Protein AF-A0A7Y5Q8K0-F1 (afdb_monomer_lite)

Sequence (263 aa):
MTPAMVAVLVLTVVAIVLFITEWLPPDVVALSVMTILMASGILTAKQGFAGFSDASTITVASMFVLSAAVTRTGALNYFGALLGRLFRTRFRVAYLLLLLGVGLASGFLSNTAVVVIFLPVLLTACRDARISPSKVLIPLSYLSIAGGACTLIGTSTNIVVSSLLPRFGLEPVGMFEVTPVGLLLLIATVAFMYGPGSRLLPNGKTDSGLEQRYGIGRYLLDVTLRPGSRSAGKPLSESPLIGELGVDVFGIFRNGTSLGWPS

Radius of gyration: 25.78 Å; chains: 1; bounding box: 68×58×63 Å

Structure (mmCIF, N/CA/C/O backbone):
data_AF-A0A7Y5Q8K0-F1
#
_entry.id   AF-A0A7Y5Q8K0-F1
#
loop_
_atom_site.group_PDB
_atom_site.id
_atom_site.type_symbol
_atom_site.label_atom_id
_atom_site.label_alt_id
_atom_site.label_comp_id
_atom_site.label_asym_id
_atom_site.label_entity_id
_atom_site.label_seq_id
_atom_site.pdbx_PDB_ins_code
_atom_site.Cartn_x
_atom_site.Cartn_y
_atom_site.Cartn_z
_atom_site.occupancy
_atom_site.B_iso_or_equiv
_atom_site.auth_seq_id
_atom_site.auth_comp_id
_atom_site.auth_asym_id
_atom_site.auth_atom_id
_atom_site.pdbx_PDB_model_num
ATOM 1 N N . MET A 1 1 ? 14.523 13.355 -36.136 1.00 61.41 1 MET A N 1
ATOM 2 C CA . MET A 1 1 ? 14.141 12.213 -35.273 1.00 61.41 1 MET A CA 1
ATOM 3 C C . MET A 1 1 ? 14.142 10.963 -36.131 1.00 61.41 1 MET A C 1
ATOM 5 O O . MET A 1 1 ? 13.678 11.047 -37.261 1.00 61.41 1 MET A O 1
ATOM 9 N N . THR A 1 2 ? 14.692 9.842 -35.662 1.00 89.31 2 THR A N 1
ATOM 10 C CA . THR A 1 2 ? 14.617 8.585 -36.426 1.00 89.31 2 THR A CA 1
ATOM 11 C C . THR A 1 2 ? 13.174 8.057 -36.421 1.00 89.31 2 THR A C 1
ATOM 13 O O . THR A 1 2 ? 12.433 8.344 -35.475 1.00 89.31 2 THR A O 1
ATOM 16 N N . PRO A 1 3 ? 12.742 7.281 -37.432 1.00 86.00 3 PRO A N 1
ATOM 17 C CA . PRO A 1 3 ? 11.404 6.681 -37.443 1.00 86.00 3 PRO A CA 1
ATOM 18 C C . PRO A 1 3 ? 11.136 5.828 -36.190 1.00 86.00 3 PRO A C 1
ATOM 20 O O . PRO A 1 3 ? 10.030 5.849 -35.656 1.00 86.00 3 PRO A O 1
ATOM 23 N N . ALA A 1 4 ? 12.171 5.179 -35.645 1.00 87.38 4 ALA A N 1
ATOM 24 C CA . ALA A 1 4 ? 12.096 4.461 -34.373 1.00 87.38 4 ALA A CA 1
ATOM 25 C C . ALA A 1 4 ? 11.798 5.387 -33.176 1.00 87.38 4 ALA A C 1
ATOM 27 O O . ALA A 1 4 ? 10.951 5.060 -32.350 1.00 87.38 4 ALA A O 1
ATOM 28 N N . MET A 1 5 ? 12.434 6.564 -33.090 1.00 90.06 5 MET A N 1
ATOM 29 C CA . MET A 1 5 ? 12.160 7.534 -32.017 1.00 90.06 5 MET A CA 1
ATOM 30 C C . MET A 1 5 ? 10.717 8.046 -32.059 1.00 90.06 5 MET A C 1
ATOM 32 O O . MET A 1 5 ? 10.092 8.189 -31.012 1.00 90.06 5 MET A O 1
ATOM 36 N N . VAL A 1 6 ? 10.180 8.304 -33.256 1.00 92.12 6 VAL A N 1
ATOM 37 C CA . VAL A 1 6 ? 8.786 8.748 -33.419 1.00 92.12 6 VAL A CA 1
ATOM 38 C C . VAL A 1 6 ? 7.819 7.643 -32.995 1.00 92.12 6 VAL A C 1
ATOM 40 O O . VAL A 1 6 ? 6.886 7.917 -32.247 1.00 92.12 6 VAL A O 1
ATOM 43 N N . ALA A 1 7 ? 8.072 6.393 -33.397 1.00 90.88 7 ALA A N 1
ATOM 44 C CA . ALA A 1 7 ? 7.250 5.250 -33.001 1.00 90.88 7 ALA A CA 1
ATOM 45 C C . ALA A 1 7 ? 7.219 5.057 -31.474 1.00 90.88 7 ALA A C 1
ATOM 47 O O . ALA A 1 7 ? 6.143 4.910 -30.897 1.00 90.88 7 ALA A O 1
ATOM 48 N N . VAL A 1 8 ? 8.378 5.127 -30.808 1.00 93.06 8 VAL A N 1
ATOM 49 C CA . VAL A 1 8 ? 8.467 5.031 -29.340 1.00 93.06 8 VAL A CA 1
ATOM 50 C C . VAL A 1 8 ? 7.734 6.189 -28.662 1.00 93.06 8 VAL A C 1
ATOM 52 O O . VAL A 1 8 ? 7.008 5.966 -27.693 1.00 93.06 8 VAL A O 1
ATOM 55 N N . LEU A 1 9 ? 7.876 7.418 -29.168 1.00 93.81 9 LEU A N 1
ATOM 56 C CA . LEU A 1 9 ? 7.203 8.589 -28.606 1.00 93.81 9 LEU A CA 1
ATOM 57 C C . LEU A 1 9 ? 5.678 8.469 -28.717 1.00 93.81 9 LEU A C 1
ATOM 59 O O . LEU A 1 9 ? 4.979 8.657 -27.725 1.00 93.81 9 LEU A O 1
ATOM 63 N N . VAL A 1 10 ? 5.167 8.108 -29.898 1.00 94.81 10 VAL A N 1
ATOM 64 C CA . VAL A 1 10 ? 3.730 7.896 -30.123 1.00 94.81 10 VAL A CA 1
ATOM 65 C C . VAL A 1 10 ? 3.208 6.800 -29.201 1.00 94.81 10 VAL A C 1
ATOM 67 O O . VAL A 1 10 ? 2.207 7.004 -28.519 1.00 94.81 10 VAL A O 1
ATOM 70 N N . LEU A 1 11 ? 3.912 5.669 -29.115 1.00 94.56 11 LEU A N 1
ATOM 71 C CA . LEU A 1 11 ? 3.517 4.563 -28.246 1.00 94.56 11 LEU A CA 1
ATOM 72 C C . LEU A 1 11 ? 3.516 4.967 -26.764 1.00 94.56 11 LEU A C 1
ATOM 74 O O . LEU A 1 11 ? 2.622 4.569 -26.024 1.00 94.56 11 LEU A O 1
ATOM 78 N N . THR A 1 12 ? 4.468 5.803 -26.342 1.00 94.31 12 THR A N 1
ATOM 79 C CA . THR A 1 12 ? 4.528 6.344 -24.975 1.00 94.31 12 THR A CA 1
ATOM 80 C C . THR A 1 12 ? 3.327 7.241 -24.679 1.00 94.31 12 THR A C 1
ATOM 82 O O . THR A 1 12 ? 2.695 7.090 -23.638 1.00 94.31 12 THR A O 1
ATOM 85 N N . VAL A 1 13 ? 2.969 8.141 -25.601 1.00 96.19 13 VAL A N 1
ATOM 86 C CA . VAL A 1 13 ? 1.784 9.005 -25.454 1.00 96.19 13 VAL A CA 1
ATOM 87 C C . VAL A 1 13 ? 0.507 8.167 -25.383 1.00 96.19 13 VAL A C 1
ATOM 89 O O . VAL A 1 13 ? -0.322 8.395 -24.505 1.00 96.19 13 VAL A O 1
ATOM 92 N N . VAL A 1 14 ? 0.367 7.160 -26.249 1.00 95.44 14 VAL A N 1
ATOM 93 C CA . VAL A 1 14 ? -0.773 6.230 -26.226 1.00 95.44 14 VAL A CA 1
ATOM 94 C C . VAL A 1 14 ? -0.842 5.478 -24.896 1.00 95.44 14 VAL A C 1
ATOM 96 O O . VAL A 1 14 ? -1.914 5.404 -24.303 1.00 95.44 14 VAL A O 1
ATOM 99 N N . ALA A 1 15 ? 0.285 4.974 -24.387 1.00 94.88 15 ALA A N 1
ATOM 100 C CA . ALA A 1 15 ? 0.336 4.292 -23.096 1.00 94.88 15 ALA A CA 1
ATOM 101 C C . ALA A 1 15 ? -0.089 5.213 -21.941 1.00 94.88 15 ALA A C 1
ATOM 103 O O . ALA A 1 15 ? -0.873 4.799 -21.095 1.00 94.88 15 ALA A O 1
ATOM 104 N N . ILE A 1 16 ? 0.360 6.475 -21.935 1.00 95.44 16 ILE A N 1
ATOM 105 C CA . ILE A 1 16 ? -0.051 7.474 -20.936 1.00 95.44 16 ILE A CA 1
ATOM 106 C C . ILE A 1 16 ? -1.563 7.713 -20.997 1.00 95.44 16 ILE A C 1
ATOM 108 O O . ILE A 1 16 ? -2.224 7.699 -19.962 1.00 95.44 16 ILE A O 1
ATOM 112 N N . VAL A 1 17 ? -2.131 7.893 -22.194 1.00 95.81 17 VAL A N 1
ATOM 113 C CA . VAL A 1 17 ? -3.584 8.070 -22.360 1.00 95.81 17 VAL A CA 1
ATOM 114 C C . VAL A 1 17 ? -4.343 6.836 -21.868 1.00 95.81 17 VAL A C 1
ATOM 116 O O . VAL A 1 17 ? -5.336 6.978 -21.157 1.00 95.81 17 VAL A O 1
ATOM 119 N N . LEU A 1 18 ? -3.868 5.629 -22.182 1.00 95.19 18 LEU A N 1
ATOM 120 C CA . LEU A 1 18 ? -4.476 4.382 -21.708 1.00 95.19 18 LEU A CA 1
ATOM 121 C C . LEU A 1 18 ? -4.389 4.228 -20.184 1.00 95.19 18 LEU A C 1
ATOM 123 O O . LEU A 1 18 ? -5.360 3.796 -19.572 1.00 95.19 18 LEU A O 1
ATOM 127 N N . PHE A 1 19 ? -3.279 4.631 -19.559 1.00 93.69 19 PHE A N 1
ATOM 128 C CA . PHE A 1 19 ? -3.155 4.633 -18.099 1.00 93.69 19 PHE A CA 1
ATOM 129 C C . PHE A 1 19 ? -4.089 5.641 -17.429 1.00 93.69 19 PHE A C 1
ATOM 131 O O . PHE A 1 19 ? -4.654 5.328 -16.391 1.00 93.69 19 PHE A O 1
ATOM 138 N N . ILE A 1 20 ? -4.279 6.828 -18.013 1.00 95.12 20 ILE A N 1
ATOM 139 C CA . ILE A 1 20 ? -5.181 7.852 -17.459 1.00 95.12 20 ILE A CA 1
ATOM 140 C C . ILE A 1 20 ? -6.651 7.460 -17.644 1.00 95.12 20 ILE A C 1
ATOM 142 O O . ILE A 1 20 ? -7.479 7.731 -16.780 1.00 95.12 20 ILE A O 1
ATOM 146 N N . THR A 1 21 ? -6.991 6.866 -18.790 1.00 95.38 21 THR A N 1
ATOM 147 C CA . THR A 1 21 ? -8.373 6.472 -19.108 1.00 95.38 21 THR A CA 1
ATOM 148 C C . THR A 1 21 ? -8.795 5.168 -18.437 1.00 95.38 21 THR A C 1
ATOM 150 O O . THR A 1 21 ? -9.993 4.905 -18.369 1.00 95.38 21 THR A O 1
ATOM 153 N N . GLU A 1 22 ? -7.837 4.360 -17.964 1.00 91.62 22 GLU A N 1
ATOM 154 C CA . GLU A 1 22 ? -8.048 3.052 -17.324 1.00 91.62 22 GLU A CA 1
ATOM 155 C C . GLU A 1 22 ? -8.967 2.106 -18.129 1.00 91.62 22 GLU A C 1
ATOM 157 O O . GLU A 1 22 ? -9.584 1.194 -17.582 1.00 91.62 22 GLU A O 1
ATOM 162 N N . TRP A 1 23 ? -9.065 2.290 -19.454 1.00 92.12 23 TRP A N 1
ATOM 163 C CA . TRP A 1 23 ? -9.900 1.443 -20.321 1.00 92.12 23 TRP A CA 1
ATOM 164 C C . TRP A 1 23 ? -9.426 -0.008 -20.365 1.00 92.12 23 TRP A C 1
ATOM 166 O O . TRP A 1 23 ? -10.213 -0.923 -20.605 1.00 92.12 23 TRP A O 1
ATOM 176 N N . LEU A 1 24 ? -8.128 -0.205 -20.158 1.00 93.06 24 LEU A N 1
ATOM 177 C CA . LEU A 1 24 ? -7.490 -1.503 -20.055 1.00 93.06 24 LEU A CA 1
ATOM 178 C C . LEU A 1 24 ? -6.732 -1.565 -18.727 1.00 93.06 24 LEU A C 1
ATOM 180 O O . LEU A 1 24 ? -6.167 -0.548 -18.310 1.00 93.06 24 LEU A O 1
ATOM 184 N N . PRO A 1 25 ? -6.656 -2.746 -18.090 1.00 93.19 25 PRO A N 1
ATOM 185 C CA . PRO A 1 25 ? -5.802 -2.941 -16.930 1.00 93.19 25 PRO A CA 1
ATOM 186 C C . PRO A 1 25 ? -4.352 -2.515 -17.234 1.00 93.19 25 PRO A C 1
ATOM 188 O O . PRO A 1 25 ? -3.845 -2.793 -18.328 1.00 93.19 25 PRO A O 1
ATOM 191 N N . PRO A 1 26 ? -3.665 -1.830 -16.304 1.00 90.06 26 PRO A N 1
ATOM 192 C CA . PRO A 1 26 ? -2.341 -1.259 -16.557 1.00 90.06 26 PRO A CA 1
ATOM 193 C C . PRO A 1 26 ? -1.286 -2.322 -16.901 1.00 90.06 26 PRO A C 1
ATOM 195 O O . PRO A 1 26 ? -0.375 -2.067 -17.688 1.00 90.06 26 PRO A O 1
ATOM 198 N N . ASP A 1 27 ? -1.432 -3.533 -16.372 1.00 91.75 27 ASP A N 1
ATOM 199 C CA . ASP A 1 27 ? -0.643 -4.715 -16.715 1.00 91.75 27 ASP A CA 1
ATOM 200 C C . ASP A 1 27 ? -0.831 -5.132 -18.182 1.00 91.75 27 ASP A C 1
ATOM 202 O O . ASP A 1 27 ? 0.154 -5.380 -18.882 1.00 91.75 27 ASP A O 1
ATOM 206 N N . VAL A 1 28 ? -2.066 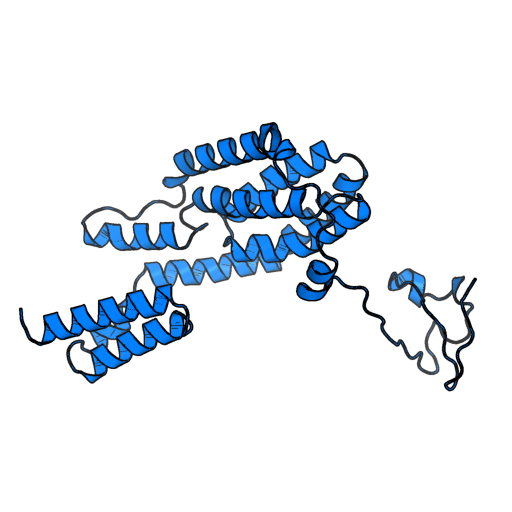-5.115 -18.692 1.00 94.50 28 VAL A N 1
ATOM 207 C CA . VAL A 1 28 ? -2.360 -5.397 -20.108 1.00 94.50 28 VAL A CA 1
ATOM 208 C C . VAL A 1 28 ? -1.742 -4.333 -21.012 1.00 94.50 28 VAL A C 1
ATOM 210 O O . VAL A 1 28 ? -1.133 -4.670 -22.032 1.00 94.50 28 VAL A O 1
ATOM 213 N N . VAL A 1 29 ? -1.845 -3.055 -20.637 1.00 95.12 29 VAL A N 1
ATOM 214 C CA . VAL A 1 29 ? -1.239 -1.944 -21.391 1.00 95.12 29 VAL A CA 1
ATOM 215 C C . VAL A 1 29 ? 0.284 -2.097 -21.440 1.00 95.12 29 VAL A C 1
ATOM 217 O O . VAL A 1 29 ? 0.867 -2.053 -22.524 1.00 95.12 29 VAL A O 1
ATOM 220 N N . ALA A 1 30 ? 0.930 -2.342 -20.297 1.00 92.06 30 ALA A N 1
ATOM 221 C CA . ALA A 1 30 ? 2.381 -2.500 -20.208 1.00 92.06 30 ALA A CA 1
ATOM 222 C C . ALA A 1 30 ? 2.898 -3.683 -21.049 1.00 92.06 30 ALA A C 1
ATOM 224 O O . ALA A 1 30 ? 3.853 -3.527 -21.817 1.00 92.06 30 ALA A O 1
ATOM 225 N N . LEU A 1 31 ? 2.241 -4.846 -20.962 1.00 93.56 31 LEU A N 1
ATOM 226 C CA . LEU A 1 31 ? 2.599 -6.033 -21.747 1.00 93.56 31 LEU A CA 1
ATOM 227 C C . LEU A 1 31 ? 2.370 -5.825 -23.249 1.00 93.56 31 LEU A C 1
ATOM 229 O O . LEU A 1 31 ? 3.179 -6.273 -24.065 1.00 93.56 31 LEU A O 1
ATOM 233 N N . SER A 1 32 ? 1.309 -5.108 -23.626 1.00 94.12 32 SER A N 1
ATOM 234 C CA . SER A 1 32 ? 1.021 -4.778 -25.027 1.00 94.12 32 SER A CA 1
ATOM 235 C C . SER A 1 32 ? 2.098 -3.867 -25.615 1.00 94.12 32 SER A C 1
ATOM 237 O O . SER A 1 32 ? 2.632 -4.157 -26.683 1.00 94.12 32 SER A O 1
ATOM 239 N N . VAL A 1 33 ? 2.480 -2.807 -24.893 1.00 93.88 33 VAL A N 1
ATOM 240 C CA . VAL A 1 33 ? 3.558 -1.883 -25.290 1.00 93.88 33 VAL A CA 1
ATOM 241 C C . VAL A 1 33 ? 4.877 -2.633 -25.470 1.00 93.88 33 VAL A C 1
ATOM 243 O O . VAL A 1 33 ? 5.527 -2.496 -26.506 1.00 93.88 33 VAL A O 1
ATOM 246 N N . MET A 1 34 ? 5.250 -3.472 -24.500 1.00 92.81 34 MET A N 1
ATOM 247 C CA . MET A 1 34 ? 6.453 -4.302 -24.583 1.00 92.81 34 MET A CA 1
ATOM 248 C C . MET A 1 34 ? 6.427 -5.224 -25.811 1.00 92.81 34 MET A C 1
ATOM 250 O O . MET A 1 34 ? 7.404 -5.286 -26.560 1.00 92.81 34 MET A O 1
ATOM 254 N N . THR A 1 35 ? 5.301 -5.900 -26.047 1.00 93.44 35 THR A N 1
ATOM 255 C CA . THR A 1 35 ? 5.130 -6.825 -27.177 1.00 93.44 35 THR A CA 1
ATOM 256 C C . THR A 1 35 ? 5.250 -6.098 -28.515 1.00 93.44 35 THR A C 1
ATOM 258 O O . THR A 1 35 ? 5.960 -6.566 -29.401 1.00 93.44 35 THR A O 1
ATOM 261 N N . ILE A 1 36 ? 4.626 -4.924 -28.656 1.00 94.19 36 ILE A N 1
ATOM 262 C CA . ILE A 1 36 ? 4.691 -4.101 -29.874 1.00 94.19 36 ILE A CA 1
ATOM 263 C C . ILE A 1 36 ? 6.130 -3.642 -30.151 1.00 94.19 36 ILE A C 1
ATOM 265 O O . ILE A 1 36 ? 6.593 -3.710 -31.292 1.00 94.19 36 ILE A O 1
ATOM 269 N N . LEU A 1 37 ? 6.873 -3.212 -29.126 1.00 92.69 37 LEU A N 1
ATOM 270 C CA . LEU A 1 37 ? 8.267 -2.774 -29.280 1.00 92.69 37 LEU A CA 1
ATOM 271 C C . LEU A 1 37 ? 9.208 -3.913 -29.688 1.00 92.69 37 LEU A C 1
ATOM 273 O O . LEU A 1 37 ? 10.135 -3.694 -30.469 1.00 92.69 37 LEU A O 1
ATOM 277 N N . MET A 1 38 ? 8.964 -5.125 -29.191 1.00 92.56 38 MET A N 1
ATOM 278 C CA . MET A 1 38 ? 9.727 -6.309 -29.586 1.00 92.56 38 MET A CA 1
ATOM 279 C C . MET A 1 38 ? 9.352 -6.796 -30.991 1.00 92.56 38 MET A C 1
ATOM 281 O O . MET A 1 38 ? 10.233 -7.089 -31.795 1.00 92.56 38 MET A O 1
ATOM 285 N N . ALA A 1 39 ? 8.056 -6.843 -31.314 1.00 92.88 39 ALA A N 1
ATOM 286 C CA . ALA A 1 39 ? 7.562 -7.291 -32.617 1.00 92.88 39 ALA A CA 1
ATOM 287 C C . ALA A 1 39 ? 7.956 -6.342 -33.760 1.00 92.88 39 ALA A C 1
ATOM 289 O O . ALA A 1 39 ? 8.215 -6.787 -34.874 1.00 92.88 39 ALA A O 1
ATOM 290 N N . SER A 1 40 ? 8.046 -5.039 -33.482 1.00 91.00 40 SER A N 1
ATOM 291 C CA . SER A 1 40 ? 8.523 -4.030 -34.440 1.00 91.00 40 SER A CA 1
ATOM 292 C C . SER A 1 40 ? 10.043 -4.040 -34.647 1.00 91.00 40 SER A C 1
ATOM 294 O O . SER A 1 40 ? 10.545 -3.284 -35.477 1.00 91.00 40 SER A O 1
ATOM 296 N N . GLY A 1 41 ? 10.793 -4.862 -33.901 1.00 88.69 41 GLY A N 1
ATOM 297 C CA . GLY A 1 41 ? 12.255 -4.928 -33.975 1.00 88.69 41 GLY A CA 1
ATOM 298 C C . GLY A 1 41 ? 12.974 -3.702 -33.402 1.00 88.69 41 GLY A C 1
ATOM 299 O O . GLY A 1 41 ? 14.195 -3.612 -33.507 1.00 88.69 41 GLY A O 1
ATOM 300 N N . ILE A 1 42 ? 12.240 -2.767 -32.783 1.00 90.69 42 ILE A N 1
ATOM 301 C CA . ILE A 1 42 ? 12.811 -1.588 -32.113 1.00 90.69 42 ILE A CA 1
ATOM 302 C C . ILE A 1 42 ? 13.591 -2.022 -30.867 1.00 90.69 42 ILE A C 1
ATOM 304 O O . ILE A 1 42 ? 14.651 -1.468 -30.577 1.00 90.69 42 ILE A O 1
ATOM 308 N N . LEU A 1 43 ? 13.079 -3.026 -30.148 1.00 90.75 43 LEU A N 1
ATOM 309 C CA . LEU A 1 43 ? 13.761 -3.669 -29.030 1.00 90.75 43 LEU A CA 1
ATOM 310 C C . LEU A 1 43 ? 14.070 -5.129 -29.346 1.00 90.75 43 LEU A C 1
ATOM 312 O O . LEU A 1 43 ? 13.232 -5.878 -29.843 1.00 90.75 43 LEU A O 1
ATOM 316 N N . THR A 1 44 ? 15.266 -5.565 -28.965 1.00 91.44 44 THR A N 1
ATOM 317 C CA . THR A 1 44 ? 15.586 -6.998 -28.919 1.00 91.44 44 THR A CA 1
ATOM 318 C C . THR A 1 44 ? 14.820 -7.681 -27.784 1.00 91.44 44 THR A C 1
ATOM 320 O O . THR A 1 44 ? 14.495 -7.047 -26.777 1.00 91.44 44 THR A O 1
ATOM 323 N N . ALA A 1 45 ? 14.602 -8.998 -27.877 1.00 88.31 45 ALA A N 1
ATOM 324 C CA . ALA A 1 45 ? 13.966 -9.755 -26.794 1.00 88.31 45 ALA A CA 1
ATOM 325 C C . ALA A 1 45 ? 14.700 -9.585 -25.454 1.00 88.31 45 ALA A C 1
ATOM 327 O O . ALA A 1 45 ? 14.070 -9.379 -24.420 1.00 88.31 45 ALA A O 1
ATOM 328 N N . LYS A 1 46 ? 16.039 -9.562 -25.478 1.00 88.19 46 LYS A N 1
ATOM 329 C CA . LYS A 1 46 ? 16.850 -9.321 -24.279 1.00 88.19 46 LYS A CA 1
ATOM 330 C C . LYS A 1 46 ? 16.559 -7.955 -23.647 1.00 88.19 46 LYS A C 1
ATOM 332 O O . LYS A 1 46 ? 16.470 -7.870 -22.430 1.00 88.19 46 LYS A O 1
ATOM 337 N N . GLN A 1 47 ? 16.398 -6.902 -24.451 1.00 88.62 47 GLN A N 1
ATOM 338 C CA . GLN A 1 47 ? 16.070 -5.561 -23.951 1.00 88.62 47 GLN A CA 1
ATOM 339 C C . GLN A 1 47 ? 14.632 -5.473 -23.434 1.00 88.62 47 GLN A C 1
ATOM 341 O O . GLN A 1 47 ? 14.413 -4.867 -22.390 1.00 88.62 47 GLN A O 1
ATOM 346 N N . GLY A 1 48 ? 13.672 -6.101 -24.119 1.00 86.12 48 GLY A N 1
ATOM 347 C CA . GLY A 1 48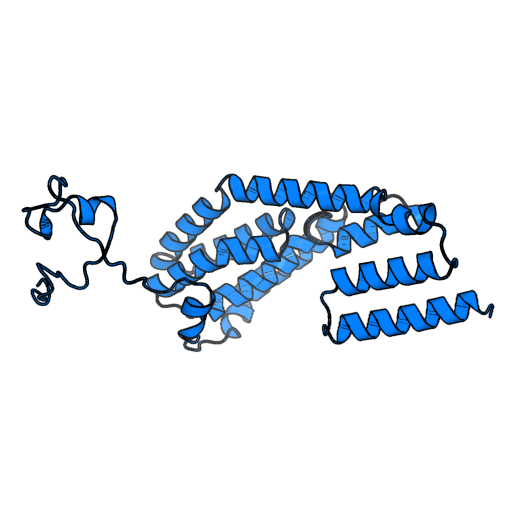 ? 12.281 -6.144 -23.667 1.00 86.12 48 GLY A CA 1
ATOM 348 C C . GLY A 1 48 ? 12.128 -6.837 -22.311 1.00 86.12 48 GLY A C 1
ATOM 349 O O . GLY A 1 48 ? 11.439 -6.328 -21.433 1.00 86.12 48 GLY A O 1
ATOM 350 N N . PHE A 1 49 ? 12.826 -7.959 -22.098 1.00 88.50 49 PHE A N 1
ATOM 351 C CA . PHE A 1 49 ? 12.772 -8.696 -20.830 1.00 88.50 49 PHE A CA 1
ATOM 352 C C . PHE A 1 49 ? 13.694 -8.148 -19.730 1.00 88.50 49 PHE A C 1
ATOM 354 O O . PHE A 1 49 ? 13.557 -8.555 -18.576 1.00 88.50 49 PHE A O 1
ATOM 361 N N . ALA A 1 50 ? 14.600 -7.212 -20.035 1.00 86.38 50 ALA A N 1
ATOM 362 C CA . ALA A 1 50 ? 15.578 -6.703 -19.068 1.00 86.38 50 ALA A CA 1
ATOM 363 C C . ALA A 1 50 ? 14.933 -6.089 -17.810 1.00 86.38 50 ALA A C 1
ATOM 365 O O . ALA A 1 50 ? 15.506 -6.180 -16.726 1.00 86.38 50 ALA A O 1
ATOM 366 N N . GLY A 1 51 ? 13.727 -5.518 -17.933 1.00 81.69 51 GLY A N 1
ATOM 367 C CA . GLY A 1 51 ? 12.977 -4.965 -16.799 1.00 81.69 51 GLY A CA 1
ATOM 368 C C . GLY A 1 51 ? 12.522 -6.010 -15.770 1.00 81.69 51 GLY A C 1
ATOM 369 O O . GLY A 1 51 ? 12.401 -5.690 -14.590 1.00 81.69 51 GLY A O 1
ATOM 370 N N . PHE A 1 52 ? 12.327 -7.272 -16.173 1.00 83.94 52 PHE A N 1
ATOM 371 C CA . PHE A 1 52 ? 11.948 -8.351 -15.248 1.00 83.94 52 PHE A CA 1
ATOM 372 C C . PHE A 1 52 ? 13.119 -8.823 -14.383 1.00 83.94 52 PHE A C 1
ATOM 374 O O . PHE A 1 52 ? 12.914 -9.241 -13.248 1.00 83.94 52 PHE A O 1
ATOM 381 N N . SER A 1 53 ? 14.342 -8.741 -14.910 1.00 83.50 53 SER A N 1
ATOM 382 C CA . SER A 1 53 ? 15.577 -9.055 -14.182 1.00 83.50 53 SER A CA 1
ATOM 383 C C . SER A 1 53 ? 16.139 -7.873 -13.385 1.00 83.50 53 SER A C 1
ATOM 385 O O . SER A 1 53 ? 17.201 -7.999 -12.781 1.00 83.50 53 SER A O 1
ATOM 387 N N . ASP A 1 54 ? 15.470 -6.719 -13.405 1.00 81.88 54 ASP A N 1
ATOM 388 C CA . ASP A 1 54 ? 15.890 -5.548 -12.640 1.00 81.88 54 ASP A CA 1
ATOM 389 C C . ASP A 1 54 ? 15.790 -5.850 -11.133 1.00 81.88 54 ASP A C 1
ATOM 391 O O . ASP A 1 54 ? 14.786 -6.392 -10.654 1.00 81.88 54 ASP A O 1
ATOM 395 N N . ALA A 1 55 ? 16.837 -5.505 -10.376 1.00 75.69 55 ALA A N 1
ATOM 396 C CA . ALA A 1 55 ? 16.919 -5.755 -8.932 1.00 75.69 55 ALA A CA 1
ATOM 397 C C . ALA A 1 55 ? 15.711 -5.182 -8.170 1.00 75.69 55 ALA A C 1
ATOM 399 O O . ALA A 1 55 ? 15.296 -5.701 -7.131 1.00 75.69 55 ALA A O 1
ATOM 400 N N . SER A 1 56 ? 15.101 -4.142 -8.720 1.00 71.38 56 SER A N 1
ATOM 401 C CA . SER A 1 56 ? 13.963 -3.444 -8.136 1.00 71.38 56 SER A CA 1
ATOM 402 C C . SER A 1 56 ? 12.680 -4.233 -8.309 1.00 71.38 56 SER A C 1
ATOM 404 O O . SER A 1 56 ? 11.920 -4.366 -7.356 1.00 71.38 56 SER A O 1
ATOM 406 N N . THR A 1 57 ? 12.479 -4.853 -9.473 1.00 79.81 57 THR A N 1
ATOM 407 C CA . THR A 1 57 ? 11.371 -5.787 -9.711 1.00 79.81 57 THR A CA 1
ATOM 408 C C . THR A 1 57 ? 11.438 -6.961 -8.731 1.00 79.81 57 THR A C 1
ATOM 410 O O . THR A 1 57 ? 10.431 -7.320 -8.119 1.00 79.81 57 THR A O 1
ATOM 413 N N . ILE A 1 58 ? 12.638 -7.506 -8.501 1.00 81.94 58 ILE A N 1
ATOM 414 C CA . ILE A 1 58 ? 12.875 -8.588 -7.529 1.00 81.94 58 ILE A CA 1
ATOM 415 C C . ILE A 1 58 ? 12.594 -8.118 -6.092 1.00 81.94 58 ILE A C 1
ATOM 417 O O . ILE A 1 58 ? 11.991 -8.847 -5.298 1.00 81.94 58 ILE A O 1
ATOM 421 N N . THR A 1 59 ? 12.991 -6.890 -5.760 1.00 76.69 59 THR A N 1
ATOM 422 C CA . THR A 1 59 ? 12.756 -6.276 -4.445 1.00 76.69 59 THR A CA 1
ATOM 423 C C . THR A 1 59 ? 11.257 -6.096 -4.182 1.00 76.69 59 THR A C 1
ATOM 425 O O . THR A 1 59 ? 10.755 -6.581 -3.167 1.00 76.69 59 THR A O 1
ATOM 428 N N . VAL A 1 60 ? 10.512 -5.523 -5.137 1.00 75.69 60 VAL A N 1
ATOM 429 C CA . VAL A 1 60 ? 9.043 -5.397 -5.078 1.00 75.69 60 VAL A CA 1
ATOM 430 C C . VAL A 1 60 ? 8.383 -6.768 -4.884 1.00 75.69 60 VAL A C 1
ATOM 432 O O . VAL A 1 60 ? 7.537 -6.927 -4.004 1.00 75.69 60 VAL A O 1
ATOM 435 N N . ALA A 1 61 ? 8.783 -7.776 -5.668 1.00 81.88 61 ALA A N 1
ATOM 436 C CA . ALA A 1 61 ? 8.232 -9.127 -5.568 1.00 81.88 61 ALA A CA 1
ATOM 437 C C . ALA A 1 61 ? 8.468 -9.747 -4.179 1.00 81.88 61 ALA A C 1
ATOM 439 O O . ALA A 1 61 ? 7.539 -10.265 -3.557 1.00 81.88 61 ALA A O 1
ATOM 440 N N . SER A 1 62 ? 9.689 -9.629 -3.654 1.00 82.06 62 SER A N 1
ATOM 441 C CA . SER A 1 62 ? 10.054 -10.117 -2.316 1.00 82.06 62 SER A CA 1
ATOM 442 C C . SER A 1 62 ? 9.244 -9.428 -1.213 1.00 82.06 62 SER A C 1
ATOM 444 O O . SER A 1 62 ? 8.858 -10.049 -0.223 1.00 82.06 62 SER A O 1
ATOM 446 N N . MET A 1 63 ? 8.921 -8.150 -1.395 1.00 76.19 63 MET A N 1
ATOM 447 C CA . MET A 1 63 ? 8.124 -7.380 -0.443 1.00 76.19 63 MET A CA 1
ATOM 448 C C . MET A 1 63 ? 6.639 -7.719 -0.487 1.00 76.19 63 MET A C 1
ATOM 450 O O . MET A 1 63 ? 6.001 -7.738 0.565 1.00 76.19 63 MET A O 1
ATOM 454 N N . PHE A 1 64 ? 6.086 -8.074 -1.650 1.00 77.56 64 PHE A N 1
ATOM 455 C CA . PHE A 1 64 ? 4.746 -8.661 -1.705 1.00 77.56 64 PHE A CA 1
ATOM 456 C C . PHE A 1 64 ? 4.682 -9.986 -0.937 1.00 77.56 64 PHE A C 1
ATOM 458 O O . PHE A 1 64 ? 3.720 -10.214 -0.202 1.00 77.56 64 PHE A O 1
ATOM 465 N N . VAL A 1 65 ? 5.726 -10.821 -1.025 1.00 83.88 65 VAL A N 1
ATOM 466 C CA . VAL A 1 65 ? 5.835 -12.053 -0.225 1.00 83.88 65 VAL A CA 1
ATOM 467 C C . VAL A 1 65 ? 5.899 -11.734 1.272 1.00 83.88 65 VAL A C 1
ATOM 469 O O . VAL A 1 65 ? 5.154 -12.330 2.049 1.00 83.88 65 VAL A O 1
ATOM 472 N N . LEU A 1 66 ? 6.723 -10.765 1.686 1.00 80.19 66 LEU A N 1
ATOM 473 C CA . LEU A 1 66 ? 6.814 -10.331 3.085 1.00 80.19 66 LEU A CA 1
ATOM 474 C C . LEU A 1 66 ? 5.473 -9.786 3.604 1.00 80.19 66 LEU A C 1
ATOM 476 O O . LEU A 1 66 ? 5.010 -10.190 4.669 1.00 80.19 66 LEU A O 1
ATOM 480 N N . SER A 1 67 ? 4.815 -8.916 2.835 1.00 74.19 67 SER A N 1
ATOM 481 C CA . SER A 1 67 ? 3.507 -8.349 3.177 1.00 74.19 67 SER A CA 1
ATOM 482 C C . SER A 1 67 ? 2.441 -9.444 3.319 1.00 74.19 67 SER A C 1
ATOM 484 O O . SER A 1 67 ? 1.663 -9.438 4.280 1.00 74.19 67 SER A O 1
ATOM 486 N N . ALA A 1 68 ? 2.445 -10.439 2.427 1.00 77.88 68 ALA A N 1
ATOM 487 C CA . ALA A 1 68 ? 1.566 -11.601 2.520 1.00 77.88 68 ALA A CA 1
ATOM 488 C C . ALA A 1 68 ? 1.883 -12.478 3.745 1.00 77.88 68 ALA A C 1
ATOM 490 O O . ALA A 1 68 ? 0.960 -12.950 4.410 1.00 77.88 68 ALA A O 1
ATOM 491 N N . ALA A 1 69 ? 3.163 -12.668 4.082 1.00 82.81 69 ALA A N 1
ATOM 492 C CA . ALA A 1 69 ? 3.584 -13.416 5.264 1.00 82.81 69 ALA A CA 1
ATOM 493 C C . ALA A 1 69 ? 3.095 -12.743 6.553 1.00 82.81 69 ALA A C 1
ATOM 495 O O . ALA A 1 69 ? 2.452 -13.399 7.372 1.00 82.81 69 ALA A O 1
ATOM 496 N N . VAL A 1 70 ? 3.301 -11.426 6.693 1.00 77.12 70 VAL A N 1
ATOM 497 C CA . VAL A 1 70 ? 2.799 -10.637 7.833 1.00 77.12 70 VAL A CA 1
ATOM 498 C C . VAL A 1 70 ? 1.279 -10.745 7.934 1.00 77.12 70 VAL A C 1
ATOM 500 O O . VAL A 1 70 ? 0.751 -10.992 9.017 1.00 77.12 70 VAL A O 1
ATOM 503 N N . THR A 1 71 ? 0.575 -10.660 6.806 1.00 72.69 71 THR A N 1
ATOM 504 C CA . THR A 1 71 ? -0.886 -10.826 6.760 1.00 72.69 71 T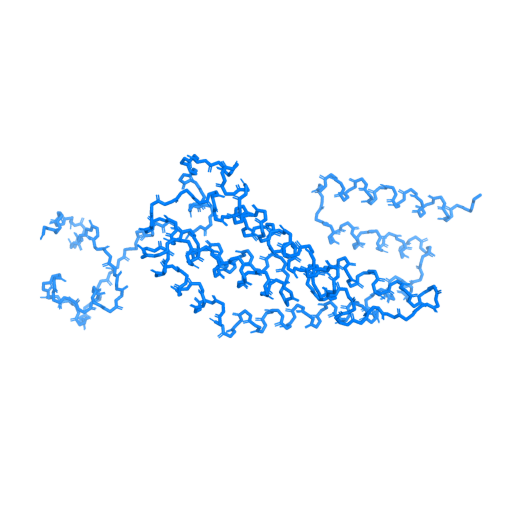HR A CA 1
ATOM 505 C C . THR A 1 71 ? -1.318 -12.221 7.230 1.00 72.69 71 THR A C 1
ATOM 507 O O . THR A 1 71 ? -2.263 -12.346 8.009 1.00 72.69 71 THR A O 1
ATOM 510 N N . ARG A 1 72 ? -0.597 -13.278 6.831 1.00 78.69 72 ARG A N 1
ATOM 511 C CA . ARG A 1 72 ? -0.878 -14.664 7.246 1.00 78.69 72 ARG A CA 1
ATOM 512 C C . ARG A 1 72 ? -0.611 -14.940 8.724 1.00 78.69 72 ARG A C 1
ATOM 514 O O . ARG A 1 72 ? -1.236 -15.847 9.262 1.00 78.69 72 ARG A O 1
ATOM 521 N N . THR A 1 73 ? 0.257 -14.175 9.393 1.00 80.94 73 THR A N 1
ATOM 522 C CA . THR A 1 73 ? 0.499 -14.355 10.841 1.00 80.94 73 THR A CA 1
ATOM 523 C C . THR A 1 73 ? -0.731 -14.063 11.705 1.00 80.94 73 THR A C 1
ATOM 525 O O . THR A 1 73 ? -0.774 -14.461 12.865 1.00 80.94 73 THR A O 1
ATOM 528 N N . GLY A 1 74 ? -1.728 -13.341 11.179 1.00 74.56 74 GLY A N 1
ATOM 529 C CA . GLY A 1 74 ? -2.924 -12.965 11.933 1.00 74.56 74 GLY A CA 1
ATOM 530 C C . GLY A 1 74 ? -2.687 -11.896 13.008 1.00 74.56 74 GLY A C 1
ATOM 531 O O . GLY A 1 74 ? -3.639 -11.510 13.685 1.00 74.56 74 GLY A O 1
ATOM 532 N N . ALA A 1 75 ? -1.467 -11.357 13.141 1.00 73.81 75 ALA A N 1
ATOM 533 C CA . ALA A 1 75 ? -1.155 -10.291 14.098 1.00 73.81 75 ALA A CA 1
ATOM 534 C C . ALA A 1 75 ? -2.067 -9.064 13.912 1.00 73.81 75 ALA A C 1
ATOM 536 O O . ALA A 1 75 ? -2.570 -8.490 14.879 1.00 73.81 75 ALA A O 1
ATOM 537 N N . LEU A 1 76 ? -2.357 -8.714 12.655 1.00 71.56 76 LEU A N 1
ATOM 538 C CA . LEU A 1 76 ? -3.266 -7.621 12.316 1.00 71.56 76 LEU A CA 1
ATOM 539 C C . LEU A 1 76 ? -4.737 -7.943 12.632 1.00 71.56 76 LEU A C 1
ATOM 541 O O . LEU A 1 76 ? -5.470 -7.051 13.056 1.00 71.56 76 LEU A O 1
ATOM 545 N N . ASN A 1 77 ? -5.159 -9.210 12.527 1.00 72.19 77 ASN A N 1
ATOM 546 C CA . ASN A 1 77 ? -6.508 -9.635 12.926 1.00 72.19 77 ASN A CA 1
ATOM 547 C C . ASN A 1 77 ? -6.701 -9.487 14.442 1.00 72.19 77 ASN A C 1
ATOM 549 O O . ASN A 1 77 ? -7.738 -9.001 14.896 1.00 72.19 77 ASN A O 1
ATOM 553 N N . TYR A 1 78 ? -5.682 -9.855 15.226 1.00 76.25 78 TYR A N 1
ATOM 554 C CA . TYR A 1 78 ? -5.688 -9.669 16.677 1.00 76.25 78 TYR A CA 1
ATOM 555 C C . TYR A 1 78 ? -5.758 -8.185 17.057 1.00 76.25 78 TYR A C 1
ATOM 557 O O . TYR A 1 78 ? -6.574 -7.787 17.892 1.00 76.25 78 TYR A O 1
ATOM 565 N N . PHE A 1 79 ? -4.947 -7.350 16.403 1.00 74.50 79 PHE A N 1
ATOM 566 C CA . PHE A 1 79 ? -4.940 -5.907 16.631 1.00 74.50 79 PHE A CA 1
ATOM 567 C C . PHE A 1 79 ? -6.288 -5.261 16.278 1.00 74.50 79 PHE A C 1
ATOM 569 O O . PHE A 1 79 ? -6.808 -4.436 17.033 1.00 74.50 79 PHE A O 1
ATOM 576 N N . GLY A 1 80 ? -6.911 -5.701 15.185 1.00 69.25 80 GLY A N 1
ATOM 577 C CA . GLY A 1 80 ? -8.266 -5.304 14.838 1.00 69.25 80 GLY A CA 1
ATOM 578 C C . GLY A 1 80 ? -9.295 -5.687 15.912 1.00 69.25 80 GLY A C 1
ATOM 579 O O . GLY A 1 80 ? -10.074 -4.843 16.364 1.00 69.25 80 GLY A O 1
ATOM 580 N N . ALA A 1 81 ? -9.302 -6.940 16.368 1.00 73.06 81 ALA A N 1
ATOM 581 C CA . ALA A 1 81 ? -10.241 -7.388 17.399 1.00 73.06 81 ALA A CA 1
ATOM 582 C C . ALA A 1 81 ? -10.092 -6.591 18.712 1.00 73.06 81 ALA A C 1
ATOM 584 O O . ALA A 1 81 ? -11.091 -6.236 19.349 1.00 73.06 81 ALA A O 1
ATOM 585 N N . LEU A 1 82 ? -8.852 -6.258 19.091 1.00 77.31 82 LEU A N 1
ATOM 586 C CA . LEU A 1 82 ? -8.549 -5.394 20.232 1.00 77.31 82 LEU A CA 1
ATOM 587 C C . LEU A 1 82 ? -9.151 -3.992 20.056 1.00 77.31 82 LEU A C 1
ATOM 589 O O . LEU A 1 82 ? -9.823 -3.494 20.963 1.00 77.31 82 LEU A O 1
ATOM 593 N N . LEU A 1 83 ? -8.959 -3.383 18.882 1.00 73.94 83 LEU A N 1
ATOM 594 C CA . LEU A 1 83 ? -9.547 -2.092 18.521 1.00 73.94 83 LEU A CA 1
ATOM 595 C C . LEU A 1 83 ? -11.070 -2.108 18.669 1.00 73.94 83 LEU A C 1
ATOM 597 O O . LEU A 1 83 ? -11.621 -1.223 19.323 1.00 73.94 83 LEU A O 1
ATOM 601 N N . GLY A 1 84 ? -11.746 -3.131 18.139 1.00 70.75 84 GLY A N 1
ATOM 602 C CA . GLY A 1 84 ? -13.206 -3.254 18.211 1.00 70.75 84 GLY A CA 1
ATOM 603 C C . GLY A 1 84 ? -13.755 -3.241 19.640 1.00 70.75 84 GLY A C 1
ATOM 604 O O . GLY A 1 84 ? -14.712 -2.522 19.934 1.00 70.75 84 GLY A O 1
ATOM 605 N N . ARG A 1 85 ? -13.104 -3.956 20.567 1.00 74.62 85 ARG A N 1
ATOM 606 C CA . ARG A 1 85 ? -13.477 -3.937 21.995 1.00 74.62 85 ARG A CA 1
ATOM 607 C C . ARG A 1 85 ? -13.275 -2.559 22.625 1.00 74.62 85 ARG A C 1
ATOM 609 O O . ARG A 1 85 ? -14.102 -2.105 23.419 1.00 74.62 85 ARG A O 1
ATOM 616 N N . LEU A 1 86 ? -12.187 -1.883 22.265 1.00 78.44 86 LEU A N 1
ATOM 617 C CA . LEU A 1 86 ? -11.842 -0.579 22.822 1.00 78.44 86 LEU A CA 1
ATOM 618 C C . LEU A 1 86 ? -12.736 0.545 22.284 1.00 78.44 86 LEU A C 1
ATOM 620 O O . LEU A 1 86 ? -13.047 1.475 23.026 1.00 78.44 86 LEU A O 1
ATOM 624 N N . PHE A 1 87 ? -13.214 0.445 21.040 1.00 77.62 87 PHE A N 1
ATOM 625 C CA . PHE A 1 87 ? -14.158 1.404 20.454 1.00 77.62 87 PHE A CA 1
ATOM 626 C C . PHE A 1 87 ? -15.467 1.500 21.251 1.00 77.62 87 PHE A C 1
ATOM 628 O O . PHE A 1 87 ? -16.018 2.593 21.373 1.00 77.62 87 PHE A O 1
ATOM 635 N N . ARG A 1 88 ? -15.924 0.393 21.856 1.00 70.81 88 ARG A N 1
ATOM 636 C CA . ARG A 1 88 ? -17.153 0.345 22.672 1.00 70.81 88 ARG A CA 1
ATOM 637 C C . ARG A 1 88 ? -17.009 1.007 24.043 1.00 70.81 88 ARG A C 1
ATOM 639 O O . ARG A 1 88 ? -17.997 1.473 24.596 1.00 70.81 88 ARG A O 1
ATOM 646 N N . THR A 1 89 ? -15.801 1.027 24.606 1.00 74.88 89 THR A N 1
ATOM 647 C CA . THR A 1 89 ? -15.552 1.484 25.986 1.00 74.88 89 THR A CA 1
ATOM 648 C C . THR A 1 89 ? -14.845 2.834 26.050 1.00 74.88 89 THR A C 1
ATOM 650 O O . THR A 1 89 ? -15.175 3.664 26.894 1.00 74.88 89 THR A O 1
ATOM 653 N N . ARG A 1 90 ? -13.864 3.082 25.173 1.00 82.25 90 ARG A N 1
ATOM 654 C CA . ARG A 1 90 ? -13.019 4.285 25.173 1.00 82.25 90 ARG A CA 1
ATOM 655 C C . ARG A 1 90 ? -12.686 4.736 23.751 1.00 82.25 90 ARG A C 1
ATOM 657 O O . ARG A 1 90 ? -11.553 4.588 23.295 1.00 82.25 90 ARG A O 1
ATOM 664 N N . PHE A 1 91 ? -13.648 5.380 23.086 1.00 79.19 91 PHE A N 1
ATOM 665 C CA . PHE A 1 91 ? -13.512 5.850 21.699 1.00 79.19 91 PHE A CA 1
ATOM 666 C C . PHE A 1 91 ? -12.204 6.610 21.418 1.00 79.19 91 PHE A C 1
ATOM 668 O O . PHE A 1 91 ? -11.513 6.294 20.459 1.00 79.19 91 PHE A O 1
ATOM 675 N N . ARG A 1 92 ? -11.818 7.578 22.264 1.00 81.25 92 ARG A N 1
ATOM 676 C CA . ARG A 1 92 ? -10.595 8.379 22.043 1.00 81.25 92 ARG A CA 1
ATOM 677 C C . ARG A 1 92 ? -9.315 7.540 22.078 1.00 81.25 92 ARG A C 1
ATOM 679 O O . ARG A 1 92 ? -8.409 7.787 21.291 1.00 81.25 92 ARG A O 1
ATOM 686 N N . VAL A 1 93 ? -9.253 6.549 22.969 1.00 84.00 93 VAL A N 1
ATOM 687 C CA . VAL A 1 93 ? -8.094 5.652 23.094 1.00 84.00 93 VAL A CA 1
ATOM 688 C C . VAL A 1 93 ? -8.055 4.682 21.917 1.00 84.00 93 VAL A C 1
ATOM 690 O O . VAL A 1 93 ? -7.004 4.497 21.316 1.00 84.00 93 VAL A O 1
ATOM 693 N N . ALA A 1 94 ? -9.208 4.118 21.547 1.00 83.44 94 ALA A N 1
ATOM 694 C CA . ALA A 1 94 ? -9.338 3.252 20.378 1.00 83.44 94 ALA A CA 1
ATOM 695 C C . ALA A 1 94 ? -8.934 3.980 19.092 1.00 83.44 94 ALA A C 1
ATOM 697 O O . ALA A 1 94 ? -8.181 3.450 18.285 1.00 83.44 94 ALA A O 1
ATOM 698 N N . TYR A 1 95 ? -9.376 5.228 18.942 1.00 83.69 95 TYR A N 1
ATOM 699 C CA . TYR A 1 95 ? -9.025 6.066 17.809 1.00 83.69 95 TYR A CA 1
ATOM 700 C C . TYR A 1 95 ? -7.526 6.369 17.778 1.00 83.69 95 TYR A C 1
ATOM 702 O O . TYR A 1 95 ? -6.900 6.165 16.751 1.00 83.69 95 TYR A O 1
ATOM 710 N N . LEU A 1 96 ? -6.902 6.757 18.893 1.00 86.12 96 LEU A N 1
ATOM 711 C CA . LEU A 1 96 ? -5.452 6.978 18.920 1.00 86.12 96 LEU A CA 1
ATOM 712 C C . LEU A 1 96 ? -4.656 5.704 18.580 1.00 86.12 96 LEU A C 1
ATOM 714 O O . LEU A 1 96 ? -3.703 5.763 17.806 1.00 86.12 96 LEU A O 1
ATOM 718 N N . LEU A 1 97 ? -5.063 4.550 19.118 1.00 86.00 97 LEU A N 1
ATOM 719 C CA . LEU A 1 97 ? -4.441 3.262 18.801 1.00 86.00 97 LEU A CA 1
ATOM 720 C C . LEU A 1 97 ? -4.627 2.876 17.337 1.00 86.00 97 LEU A C 1
ATOM 722 O O . LEU A 1 97 ? -3.707 2.323 16.744 1.00 86.00 97 LEU A O 1
ATOM 726 N N . LEU A 1 98 ? -5.781 3.193 16.748 1.00 86.56 98 LEU A N 1
ATOM 727 C CA . LEU A 1 98 ? -5.993 3.037 15.316 1.00 86.56 98 LEU A CA 1
ATOM 728 C C . LEU A 1 98 ? -4.981 3.882 14.555 1.00 86.56 98 LEU A C 1
ATOM 730 O O . LEU A 1 98 ? -4.323 3.367 13.654 1.00 86.56 98 LEU A O 1
ATOM 734 N N . LEU A 1 99 ? -4.853 5.161 14.935 1.00 86.25 99 LEU A N 1
ATOM 735 C CA . LEU A 1 99 ? -4.004 6.093 14.212 1.00 86.25 99 LEU A CA 1
ATOM 736 C C . LEU A 1 99 ? -2.542 5.621 14.202 1.00 86.25 99 LEU A C 1
ATOM 738 O O . LEU A 1 99 ? -1.899 5.590 13.154 1.00 86.25 99 LEU A O 1
ATOM 742 N N . LEU A 1 100 ? -2.043 5.196 15.363 1.00 86.56 100 LEU A N 1
ATOM 743 C CA . LEU A 1 100 ? -0.676 4.702 15.519 1.00 86.56 100 LEU A CA 1
ATOM 744 C C . LEU A 1 100 ? -0.477 3.326 14.875 1.00 86.56 100 LEU A C 1
ATOM 746 O O . LEU A 1 100 ? 0.493 3.117 14.152 1.00 86.56 100 LEU A O 1
ATOM 750 N N . GLY A 1 101 ? -1.394 2.387 15.111 1.00 86.38 101 GLY A N 1
ATOM 751 C CA . GLY A 1 101 ? -1.259 1.012 14.638 1.00 86.38 101 GLY A CA 1
ATOM 752 C C . GLY A 1 101 ? -1.323 0.891 13.121 1.00 86.38 101 GLY A C 1
ATOM 753 O O . GLY A 1 101 ? -0.511 0.182 12.534 1.00 86.38 101 GLY A O 1
ATOM 754 N N . VAL A 1 102 ? -2.239 1.620 12.477 1.00 87.38 102 VAL A N 1
ATOM 755 C CA . VAL A 1 102 ? -2.340 1.662 11.009 1.00 87.38 102 VAL A CA 1
ATOM 756 C C . VAL A 1 102 ? -1.113 2.330 10.407 1.00 87.38 102 VAL A C 1
ATOM 758 O O . VAL A 1 102 ? -0.544 1.790 9.464 1.00 87.38 102 VAL A O 1
ATOM 761 N N . GLY A 1 103 ? -0.687 3.475 10.953 1.00 87.50 103 GLY A N 1
ATOM 762 C CA . GLY A 1 103 ? 0.487 4.191 10.457 1.00 87.50 103 GLY A CA 1
ATOM 763 C C . GLY A 1 103 ? 1.748 3.327 10.487 1.00 87.50 103 GLY A C 1
ATOM 764 O O . GLY A 1 103 ? 2.455 3.224 9.489 1.00 87.50 103 GLY A O 1
ATOM 765 N N . LEU A 1 104 ? 1.985 2.632 11.602 1.00 85.75 104 LEU A N 1
ATOM 766 C CA . LEU A 1 104 ? 3.120 1.718 11.740 1.00 85.75 104 LEU A CA 1
ATOM 767 C C . LEU A 1 104 ? 2.995 0.496 10.825 1.00 85.75 104 LEU A C 1
ATOM 769 O O . LEU A 1 104 ? 3.964 0.132 10.165 1.00 85.75 104 LEU A O 1
ATOM 773 N N . ALA A 1 105 ? 1.811 -0.121 10.749 1.00 85.69 105 ALA A N 1
ATOM 774 C CA . ALA A 1 105 ? 1.583 -1.274 9.880 1.00 85.69 105 ALA A CA 1
ATOM 775 C C . ALA A 1 105 ? 1.793 -0.922 8.399 1.00 85.69 105 ALA A C 1
ATOM 777 O O . ALA A 1 105 ? 2.418 -1.689 7.669 1.00 85.69 105 ALA A O 1
ATOM 778 N N . SER A 1 106 ? 1.337 0.253 7.959 1.00 87.06 106 SER A N 1
ATOM 779 C CA . SER A 1 106 ? 1.497 0.696 6.569 1.00 87.06 106 SER A CA 1
ATOM 780 C C . SER A 1 106 ? 2.941 1.002 6.192 1.00 87.06 106 SER A C 1
ATOM 782 O O . SER A 1 106 ? 3.277 0.955 5.018 1.00 87.06 106 SER A O 1
ATOM 784 N N . GLY A 1 107 ? 3.829 1.215 7.164 1.00 84.88 107 GLY A N 1
ATOM 785 C CA . GLY A 1 107 ? 5.267 1.272 6.903 1.00 84.88 107 GLY A CA 1
ATOM 786 C C . GLY A 1 107 ? 5.854 -0.052 6.403 1.00 84.88 107 GLY A C 1
ATOM 787 O O . GLY A 1 107 ? 6.941 -0.055 5.847 1.00 84.88 107 GLY A O 1
ATOM 788 N N . PHE A 1 108 ? 5.171 -1.185 6.562 1.00 81.81 108 PHE A N 1
ATOM 789 C CA . PHE A 1 108 ? 5.685 -2.498 6.138 1.00 81.81 108 PHE A CA 1
ATOM 790 C C . PHE A 1 108 ? 4.756 -3.233 5.171 1.00 81.81 108 PHE A C 1
ATOM 792 O O . PHE A 1 108 ? 5.135 -4.255 4.599 1.00 81.81 108 PHE A O 1
ATOM 799 N N . LEU A 1 109 ? 3.533 -2.738 4.997 1.00 81.31 109 LEU A N 1
ATOM 800 C CA . LEU A 1 109 ? 2.527 -3.315 4.121 1.00 81.31 109 LEU A CA 1
ATOM 801 C C . LEU A 1 109 ? 2.115 -2.305 3.058 1.00 81.31 109 LEU A C 1
ATOM 803 O O . LEU A 1 109 ? 2.078 -1.105 3.305 1.00 81.31 109 LEU A O 1
ATOM 807 N N . SER A 1 110 ? 1.718 -2.812 1.891 1.00 81.69 110 SER A N 1
ATOM 808 C CA . SER A 1 110 ? 1.101 -1.964 0.874 1.00 81.69 110 SER A CA 1
ATOM 809 C C . SER A 1 110 ? -0.178 -1.314 1.406 1.00 81.69 110 SER A C 1
ATOM 811 O O . SER A 1 110 ? -0.935 -1.931 2.166 1.00 81.69 110 SER A O 1
ATOM 813 N N . ASN A 1 111 ? -0.453 -0.094 0.944 1.00 85.44 111 ASN A N 1
ATOM 814 C CA . ASN A 1 111 ? -1.623 0.659 1.387 1.00 85.44 111 ASN A CA 1
ATOM 815 C C . ASN A 1 111 ? -2.931 -0.138 1.219 1.00 85.44 111 ASN A C 1
ATOM 817 O O . ASN A 1 111 ? -3.782 -0.188 2.107 1.00 85.44 111 ASN A O 1
ATOM 821 N N . THR A 1 112 ? -3.048 -0.852 0.097 1.00 81.69 112 THR A N 1
ATOM 822 C CA . THR A 1 112 ? -4.191 -1.716 -0.212 1.00 81.69 112 THR A CA 1
ATOM 823 C C . THR A 1 112 ? -4.346 -2.856 0.795 1.00 81.69 112 THR A C 1
ATOM 825 O O . THR A 1 112 ? -5.456 -3.108 1.260 1.00 81.69 112 THR A O 1
ATOM 828 N N . ALA A 1 113 ? -3.253 -3.528 1.173 1.00 79.75 113 ALA A N 1
ATOM 829 C CA . ALA A 1 113 ? -3.303 -4.634 2.129 1.00 79.75 113 ALA A CA 1
ATOM 830 C C . ALA A 1 113 ? -3.764 -4.164 3.514 1.00 79.75 113 ALA A C 1
ATOM 832 O O . ALA A 1 113 ? -4.626 -4.796 4.123 1.00 79.75 113 ALA A O 1
ATOM 833 N N . VAL A 1 114 ? -3.249 -3.025 3.987 1.00 85.69 114 VAL A N 1
ATOM 834 C CA . VAL A 1 114 ? -3.663 -2.441 5.271 1.00 85.69 114 VAL A CA 1
ATOM 835 C C . VAL A 1 114 ? -5.161 -2.160 5.273 1.00 85.69 114 VAL A C 1
ATOM 837 O O . VAL A 1 114 ? -5.866 -2.603 6.177 1.00 85.69 114 VAL A O 1
ATOM 840 N N . VAL A 1 115 ? -5.678 -1.486 4.244 1.00 85.81 115 VAL A N 1
ATOM 841 C CA . VAL A 1 115 ? -7.111 -1.181 4.169 1.00 85.81 115 VAL A CA 1
ATOM 842 C C . VAL A 1 115 ? -7.945 -2.461 4.166 1.00 85.81 115 VAL A C 1
ATOM 844 O O . VAL A 1 115 ? -8.857 -2.569 4.978 1.00 85.81 115 VAL A O 1
ATOM 847 N N . VAL A 1 116 ? -7.616 -3.452 3.332 1.00 82.81 116 VAL A N 1
ATOM 848 C CA . VAL A 1 116 ? -8.372 -4.717 3.239 1.00 82.81 116 VAL A CA 1
ATOM 849 C C . VAL A 1 116 ? -8.445 -5.449 4.583 1.00 82.81 116 VAL A C 1
ATOM 851 O O . VAL A 1 116 ? -9.492 -5.991 4.928 1.00 82.81 116 VAL A O 1
ATOM 854 N N . ILE A 1 117 ? -7.362 -5.439 5.361 1.00 80.31 117 ILE A N 1
ATOM 855 C CA . ILE A 1 117 ? -7.296 -6.139 6.650 1.00 80.31 117 ILE A CA 1
ATOM 856 C C . ILE A 1 117 ? -8.079 -5.393 7.737 1.00 80.31 117 ILE A C 1
ATOM 858 O O . ILE A 1 117 ? -8.817 -5.999 8.514 1.00 80.31 117 ILE A O 1
ATOM 862 N N . PHE A 1 118 ? -7.934 -4.069 7.805 1.00 82.50 118 PHE A N 1
ATOM 863 C CA . PHE A 1 118 ? -8.542 -3.263 8.863 1.00 82.50 118 PHE A CA 1
ATOM 864 C C . PHE A 1 118 ? -10.010 -2.916 8.600 1.00 82.50 118 PHE A C 1
ATOM 866 O O . PHE A 1 118 ? -10.782 -2.773 9.548 1.00 82.50 118 PHE A O 1
ATOM 873 N N . LEU A 1 119 ? -10.419 -2.794 7.338 1.00 85.62 119 LEU A N 1
ATOM 874 C CA . LEU A 1 119 ? -11.772 -2.417 6.934 1.00 85.62 119 LEU A CA 1
ATOM 875 C C . LEU A 1 119 ? -12.886 -3.254 7.598 1.00 85.62 119 LEU A C 1
ATOM 877 O O . LEU A 1 119 ? -13.762 -2.641 8.216 1.00 85.62 119 LEU A O 1
ATOM 881 N N . PRO A 1 120 ? -12.886 -4.605 7.546 1.00 77.88 120 PRO A N 1
ATOM 882 C CA . PRO A 1 120 ? -13.975 -5.399 8.123 1.00 77.88 120 PRO A CA 1
ATOM 883 C C . PRO A 1 120 ? -14.071 -5.245 9.641 1.00 77.88 120 PRO A C 1
ATOM 885 O O . PRO A 1 120 ? -15.160 -5.140 10.214 1.00 77.88 120 PRO A O 1
ATOM 888 N N . VAL A 1 121 ? -12.916 -5.164 10.297 1.00 78.50 121 VAL A N 1
ATOM 889 C CA . VAL A 1 121 ? -12.827 -4.971 11.739 1.00 78.50 121 VAL A CA 1
ATOM 890 C C . VAL A 1 121 ? -13.377 -3.600 12.131 1.00 78.50 121 VAL A C 1
ATOM 892 O O . VAL A 1 121 ? -14.183 -3.492 13.055 1.00 78.50 121 VAL A O 1
ATOM 895 N N . LEU A 1 122 ? -12.972 -2.546 11.422 1.00 82.50 122 LEU A N 1
ATOM 896 C CA . LEU A 1 122 ? -13.383 -1.181 11.732 1.00 82.50 122 LEU A CA 1
ATOM 897 C C . LEU A 1 122 ? -14.859 -0.951 11.447 1.00 82.50 122 LEU A C 1
ATOM 899 O O . LEU A 1 122 ? -15.508 -0.253 12.219 1.00 82.50 122 LEU A O 1
ATOM 903 N N . LEU A 1 123 ? -15.407 -1.570 10.403 1.00 82.75 123 LEU A N 1
ATOM 904 C CA . LEU A 1 123 ? -16.841 -1.532 10.130 1.00 82.75 123 LEU A CA 1
ATOM 905 C C . LEU A 1 123 ? -17.643 -2.207 11.248 1.00 82.75 123 LEU A C 1
ATOM 907 O O . LEU A 1 123 ? -18.585 -1.608 11.770 1.00 82.75 123 LEU A O 1
ATOM 911 N N . THR A 1 124 ? -17.204 -3.381 11.708 1.00 75.81 124 THR A N 1
ATOM 912 C CA . THR A 1 124 ? -17.821 -4.065 12.859 1.00 75.81 124 THR A CA 1
ATOM 913 C C . THR A 1 124 ? -17.743 -3.209 14.129 1.00 75.81 124 THR A C 1
ATOM 915 O O . THR A 1 124 ? -18.733 -3.050 14.842 1.00 75.81 124 THR A O 1
ATOM 918 N N . ALA A 1 125 ? -16.588 -2.588 14.389 1.00 76.81 125 ALA A N 1
ATOM 919 C CA . ALA A 1 125 ? -16.38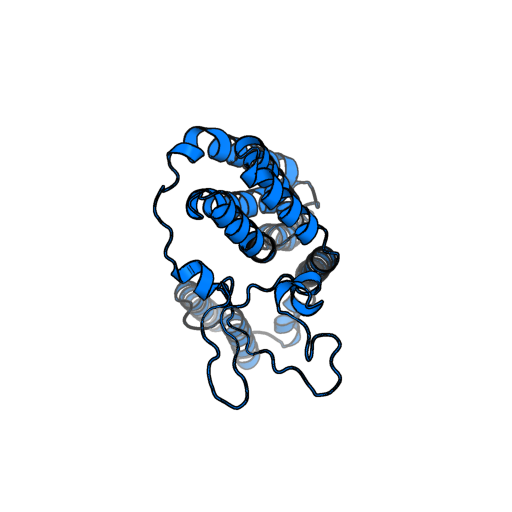4 -1.699 15.530 1.00 76.81 125 ALA A CA 1
ATOM 920 C C . ALA A 1 125 ? -17.266 -0.440 15.468 1.00 76.81 125 ALA A C 1
ATOM 922 O O . ALA A 1 125 ? -17.844 -0.038 16.479 1.00 76.81 125 ALA A O 1
ATOM 923 N N . CYS A 1 126 ? -17.397 0.170 14.285 1.00 79.44 126 CYS A N 1
ATOM 924 C CA . CYS A 1 126 ? -18.262 1.327 14.055 1.00 79.44 126 CYS A CA 1
ATOM 925 C C . CYS A 1 126 ? -19.726 0.988 14.339 1.00 79.44 126 CYS A C 1
ATOM 927 O O . CYS A 1 126 ? -20.410 1.766 15.004 1.00 79.44 126 CYS A O 1
ATOM 929 N N . ARG A 1 127 ? -20.187 -0.191 13.904 1.00 76.25 127 ARG A N 1
ATOM 930 C CA . ARG A 1 127 ? -21.542 -0.685 14.173 1.00 76.25 127 ARG A CA 1
ATOM 931 C C . ARG A 1 127 ? -21.790 -0.856 15.669 1.00 76.25 127 ARG A C 1
ATOM 933 O O . ARG A 1 127 ? -22.748 -0.302 16.205 1.00 76.25 127 ARG A O 1
ATOM 940 N N . ASP A 1 128 ? -20.903 -1.576 16.347 1.00 73.69 128 ASP A N 1
ATOM 941 C CA . ASP A 1 128 ? -21.024 -1.879 17.775 1.00 73.69 128 ASP A CA 1
ATOM 942 C C . ASP A 1 128 ? -20.994 -0.617 18.652 1.00 73.69 128 ASP A C 1
ATOM 944 O O . ASP A 1 128 ? -21.698 -0.534 19.660 1.00 73.69 128 ASP A O 1
ATOM 948 N N . ALA A 1 129 ? -20.196 0.377 18.262 1.00 75.62 129 ALA A N 1
ATOM 949 C CA . ALA A 1 129 ? -20.067 1.650 18.963 1.00 75.62 129 ALA A CA 1
ATOM 950 C C . ALA A 1 129 ? -21.010 2.753 18.429 1.00 75.62 129 ALA A C 1
ATOM 952 O O . ALA A 1 129 ? -20.965 3.880 18.920 1.00 75.62 129 ALA A O 1
ATOM 953 N N . ARG A 1 130 ? -21.882 2.436 17.455 1.00 77.75 130 ARG A N 1
ATOM 954 C CA . ARG A 1 130 ? -22.836 3.349 16.788 1.00 77.75 130 ARG A CA 1
ATOM 955 C C . ARG A 1 130 ? -22.198 4.638 16.251 1.00 77.75 130 ARG A C 1
ATOM 957 O O . ARG A 1 130 ? -22.748 5.730 16.396 1.00 77.75 130 ARG A O 1
ATOM 964 N N . ILE A 1 131 ? -21.035 4.514 15.623 1.00 79.62 131 ILE A N 1
ATOM 965 C CA . ILE A 1 131 ? -20.289 5.624 15.019 1.00 79.62 131 ILE A CA 1
ATOM 966 C C . ILE A 1 131 ? -20.361 5.518 13.498 1.00 79.62 131 ILE A C 1
ATOM 968 O O . ILE A 1 131 ? -20.380 4.425 12.943 1.00 79.62 131 ILE A O 1
ATOM 972 N N . SER A 1 132 ? -20.388 6.665 12.817 1.00 83.06 132 SER A N 1
ATOM 973 C CA . SER A 1 132 ? -20.334 6.712 11.353 1.00 83.06 132 SER A CA 1
ATOM 974 C C . SER A 1 132 ? -19.020 6.102 10.830 1.00 83.06 132 SER A C 1
ATOM 976 O O . SER A 1 132 ? -17.952 6.593 11.214 1.00 83.06 132 SER A O 1
ATOM 978 N N . PRO A 1 133 ? -19.064 5.096 9.930 1.00 83.81 133 PRO A N 1
ATOM 979 C CA . PRO A 1 133 ? -17.880 4.518 9.291 1.00 83.81 133 PRO A CA 1
ATOM 980 C C . PRO A 1 133 ? -16.932 5.549 8.682 1.00 83.81 133 PRO A C 1
ATOM 982 O O . PRO A 1 133 ? -15.715 5.419 8.800 1.00 83.81 133 PRO A O 1
ATOM 985 N N . SER A 1 134 ? -17.467 6.619 8.087 1.00 85.31 134 SER A N 1
ATOM 986 C CA . SER A 1 134 ? -16.664 7.670 7.452 1.00 85.31 134 SER A CA 1
ATOM 987 C C . SER A 1 134 ? -15.647 8.303 8.411 1.00 85.31 134 SER A C 1
ATOM 989 O O . SER A 1 134 ? -14.544 8.649 7.994 1.00 85.31 134 SER A O 1
ATOM 991 N N . LYS A 1 135 ? -15.962 8.385 9.712 1.00 84.12 135 LYS A N 1
ATOM 992 C CA . LYS A 1 135 ? -15.060 8.937 10.738 1.00 84.12 135 LYS A CA 1
ATOM 993 C C . LYS A 1 135 ? -13.845 8.068 11.043 1.00 84.12 135 LYS A C 1
ATOM 995 O O . LYS A 1 135 ? -12.925 8.536 11.702 1.00 84.12 135 LYS A O 1
ATOM 1000 N N . VAL A 1 136 ? -13.860 6.811 10.619 1.00 86.06 136 VAL A N 1
ATOM 1001 C CA . VAL A 1 136 ? -12.809 5.831 10.906 1.00 86.06 136 VAL A CA 1
ATOM 1002 C C . VAL A 1 136 ? -12.103 5.416 9.617 1.00 86.06 136 VAL A C 1
ATOM 1004 O O . VAL A 1 136 ? -10.876 5.351 9.580 1.00 86.06 136 VAL A O 1
ATOM 1007 N N . LEU A 1 137 ? -12.862 5.221 8.537 1.00 88.88 137 LEU A N 1
ATOM 1008 C CA . LEU A 1 137 ? -12.334 4.786 7.244 1.00 88.88 137 LEU A CA 1
ATOM 1009 C C . LEU A 1 137 ? -11.566 5.883 6.498 1.00 88.88 137 LEU A C 1
ATOM 1011 O O . LEU A 1 137 ? -10.572 5.583 5.842 1.00 88.88 137 LEU A O 1
ATOM 1015 N N . ILE A 1 138 ? -11.974 7.152 6.617 1.00 90.19 138 ILE A N 1
ATOM 1016 C CA . ILE A 1 138 ? -11.215 8.257 6.014 1.00 90.19 138 ILE A CA 1
ATOM 1017 C C . ILE A 1 138 ? -9.834 8.386 6.689 1.00 90.19 138 ILE A C 1
ATOM 1019 O O . ILE A 1 138 ? -8.833 8.340 5.970 1.00 90.19 138 ILE A O 1
ATOM 1023 N N . PRO A 1 139 ? -9.723 8.464 8.035 1.00 89.88 139 PRO A N 1
ATOM 1024 C CA . PRO A 1 139 ? -8.421 8.446 8.705 1.00 89.88 139 PRO A CA 1
ATOM 1025 C C . PRO A 1 139 ? -7.568 7.222 8.371 1.00 89.88 139 PRO A C 1
ATOM 1027 O O . PRO A 1 139 ? -6.374 7.379 8.134 1.00 89.88 139 PRO A O 1
ATOM 1030 N N . LEU A 1 140 ? -8.169 6.026 8.300 1.00 90.62 140 LEU A N 1
ATOM 1031 C CA . LEU A 1 140 ? -7.482 4.800 7.876 1.00 90.62 140 LEU A CA 1
ATOM 1032 C C . LEU A 1 140 ? -6.782 4.990 6.522 1.00 90.62 140 LEU A C 1
ATOM 1034 O O . LEU A 1 140 ? -5.606 4.660 6.393 1.00 90.62 140 LEU A O 1
ATOM 1038 N N . SER A 1 141 ? -7.483 5.556 5.536 1.00 90.81 141 SER A N 1
ATOM 1039 C CA . SER A 1 141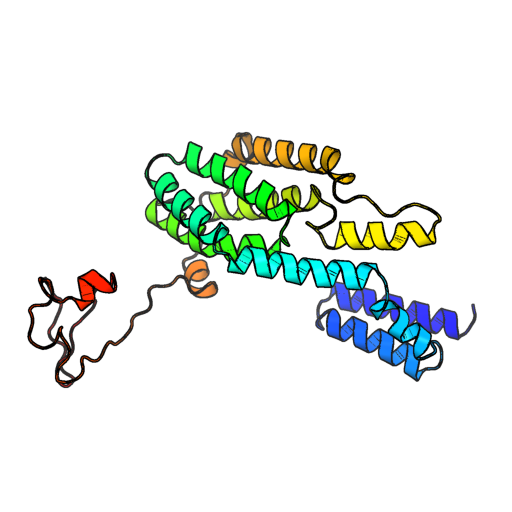 ? -6.931 5.795 4.199 1.00 90.81 141 SER A CA 1
ATOM 1040 C C . SER A 1 141 ? -5.743 6.760 4.226 1.00 90.81 141 SER A C 1
ATOM 1042 O O . SER A 1 141 ? -4.705 6.470 3.636 1.00 90.81 141 SER A O 1
ATOM 1044 N N . TYR A 1 142 ? -5.869 7.896 4.918 1.00 92.00 142 TYR A N 1
ATOM 1045 C CA . TYR A 1 142 ? -4.790 8.889 4.993 1.00 92.00 142 TYR A CA 1
ATOM 1046 C C . TYR A 1 142 ? -3.567 8.363 5.744 1.00 92.00 142 TYR A C 1
ATOM 1048 O O . TYR A 1 142 ? -2.436 8.587 5.321 1.00 92.00 142 TYR A O 1
ATOM 1056 N N . LEU A 1 143 ? -3.782 7.631 6.835 1.00 91.88 143 LEU A N 1
ATOM 1057 C CA . LEU A 1 143 ? -2.695 7.028 7.600 1.00 91.88 143 LEU A CA 1
ATOM 1058 C C . LEU A 1 143 ? -1.996 5.911 6.864 1.00 91.88 143 LEU A C 1
ATOM 1060 O O . LEU A 1 143 ? -0.797 5.739 7.047 1.00 91.88 143 LEU A O 1
ATOM 1064 N N . SER A 1 144 ? -2.728 5.157 6.051 1.00 91.25 144 SER A N 1
ATOM 1065 C CA . SER A 1 144 ? -2.112 4.149 5.212 1.00 91.25 144 SER A CA 1
ATOM 1066 C C . SER A 1 144 ? -1.121 4.803 4.244 1.00 91.25 144 SER A C 1
ATOM 1068 O O . SER A 1 144 ? 0.045 4.426 4.197 1.00 91.25 144 SER A O 1
ATOM 1070 N N . ILE A 1 145 ? -1.522 5.892 3.584 1.00 90.88 145 ILE A N 1
ATOM 1071 C CA . ILE A 1 145 ? -0.631 6.645 2.692 1.00 90.88 145 ILE A CA 1
ATOM 1072 C C . ILE A 1 145 ? 0.564 7.236 3.458 1.00 90.88 145 ILE A C 1
ATOM 1074 O O . ILE A 1 145 ? 1.708 7.060 3.043 1.00 90.88 145 ILE A O 1
ATOM 1078 N N . ALA A 1 146 ? 0.315 7.917 4.582 1.00 92.12 146 ALA A N 1
ATOM 1079 C CA . ALA A 1 146 ? 1.368 8.571 5.359 1.00 92.12 146 ALA A CA 1
ATOM 1080 C C . ALA A 1 146 ? 2.345 7.567 5.994 1.00 92.12 146 ALA A C 1
ATOM 1082 O O . ALA A 1 146 ? 3.550 7.789 5.979 1.00 92.12 146 ALA A O 1
ATOM 1083 N N . GLY A 1 147 ? 1.837 6.447 6.512 1.00 90.75 147 GLY A N 1
ATOM 1084 C CA . GLY A 1 147 ? 2.646 5.366 7.069 1.00 90.75 147 GLY A CA 1
ATOM 1085 C C . GLY A 1 147 ? 3.483 4.660 6.006 1.00 90.75 147 GLY A C 1
ATOM 1086 O O . GLY A 1 147 ? 4.661 4.399 6.228 1.00 90.75 147 GLY A O 1
ATOM 1087 N N . GLY A 1 148 ? 2.917 4.432 4.815 1.00 88.94 148 GLY A N 1
ATOM 1088 C CA . GLY A 1 148 ? 3.650 3.872 3.678 1.00 88.94 148 GLY A CA 1
ATOM 1089 C C . GLY A 1 148 ? 4.811 4.748 3.202 1.00 88.94 148 GLY A C 1
ATOM 1090 O O . GLY A 1 148 ? 5.796 4.237 2.674 1.00 88.94 148 GLY A O 1
ATOM 1091 N N . ALA A 1 149 ? 4.742 6.061 3.429 1.00 89.94 149 ALA A N 1
ATOM 1092 C CA . ALA A 1 149 ? 5.831 6.980 3.113 1.00 89.94 149 ALA A CA 1
ATOM 1093 C C . ALA A 1 149 ? 7.021 6.888 4.092 1.00 89.94 149 ALA A C 1
ATOM 1095 O O . ALA A 1 149 ? 8.088 7.421 3.794 1.00 89.94 149 ALA A O 1
ATOM 1096 N N . CYS A 1 150 ? 6.870 6.227 5.248 1.00 90.19 150 CYS A N 1
ATOM 1097 C CA . CYS A 1 150 ? 7.928 6.113 6.258 1.00 90.19 150 CYS A CA 1
ATOM 1098 C C . CYS A 1 150 ? 9.054 5.151 5.878 1.00 90.19 150 CYS A C 1
ATOM 1100 O O . CYS A 1 150 ? 10.123 5.232 6.471 1.00 90.19 150 CYS A O 1
ATOM 1102 N N . THR A 1 151 ? 8.848 4.238 4.935 1.00 89.44 151 THR A N 1
ATOM 1103 C CA . THR A 1 151 ? 9.874 3.263 4.553 1.00 89.44 151 THR A CA 1
ATOM 1104 C C . THR A 1 151 ? 10.002 3.184 3.041 1.00 89.44 151 THR A C 1
ATOM 1106 O O . THR A 1 151 ? 9.094 3.554 2.289 1.00 89.44 151 THR A O 1
ATOM 1109 N N . LEU A 1 152 ? 11.126 2.639 2.581 1.00 84.81 152 LEU A N 1
ATOM 1110 C CA . LEU A 1 152 ? 11.296 2.296 1.173 1.00 84.81 152 LEU A CA 1
ATOM 1111 C C . LEU A 1 152 ? 10.200 1.334 0.687 1.00 84.81 152 LEU A C 1
ATOM 1113 O O . LEU A 1 152 ? 9.767 1.413 -0.458 1.00 84.81 152 LEU A O 1
ATOM 1117 N N . ILE A 1 153 ? 9.752 0.437 1.570 1.00 82.12 153 ILE A N 1
ATOM 1118 C CA . ILE A 1 153 ? 8.881 -0.682 1.219 1.00 82.12 153 ILE A CA 1
ATOM 1119 C C . ILE A 1 153 ? 7.386 -0.392 1.289 1.00 82.12 153 ILE A C 1
ATOM 1121 O O . ILE A 1 153 ? 6.594 -1.151 0.734 1.00 82.12 153 ILE A O 1
ATOM 1125 N N . GLY A 1 154 ? 6.995 0.692 1.955 1.00 78.75 154 GLY A N 1
ATOM 1126 C CA . GLY A 1 154 ? 5.591 1.020 2.176 1.00 78.75 154 GLY A CA 1
ATOM 1127 C C . GLY A 1 154 ? 4.855 1.485 0.916 1.00 78.75 154 GLY A C 1
ATOM 1128 O O . GLY A 1 154 ? 3.640 1.310 0.819 1.00 78.75 154 GLY A O 1
ATOM 1129 N N . THR A 1 155 ? 5.558 2.022 -0.091 1.00 84.38 155 THR A N 1
ATOM 1130 C CA . THR A 1 155 ? 4.943 2.435 -1.366 1.00 84.38 155 THR A CA 1
ATOM 1131 C C . THR A 1 155 ? 5.751 2.007 -2.585 1.00 84.38 155 THR A C 1
ATOM 1133 O O . THR A 1 155 ? 6.980 2.034 -2.584 1.00 84.38 155 THR A O 1
ATOM 1136 N N . SER A 1 156 ? 5.046 1.671 -3.672 1.00 80.25 156 SER A N 1
ATOM 1137 C CA . SER A 1 156 ? 5.660 1.349 -4.967 1.00 80.25 156 SER A CA 1
ATOM 1138 C C . SER A 1 156 ? 6.506 2.501 -5.509 1.00 80.25 156 SER A C 1
ATOM 1140 O O . SER A 1 156 ? 7.565 2.262 -6.081 1.00 80.25 156 SER A O 1
ATOM 1142 N N . THR A 1 157 ? 6.090 3.748 -5.278 1.00 84.81 157 THR A N 1
ATOM 1143 C CA . THR A 1 157 ? 6.812 4.942 -5.728 1.00 84.81 157 THR A CA 1
ATOM 1144 C C . THR A 1 157 ? 8.212 5.033 -5.126 1.00 84.81 157 THR A C 1
ATOM 1146 O O . THR A 1 157 ? 9.161 5.286 -5.864 1.00 84.81 157 THR A O 1
ATOM 1149 N N . ASN A 1 158 ? 8.372 4.773 -3.823 1.00 87.12 158 ASN A N 1
ATOM 1150 C CA . ASN A 1 158 ? 9.684 4.822 -3.167 1.00 87.12 158 ASN A CA 1
ATOM 1151 C C . ASN A 1 158 ? 10.650 3.792 -3.774 1.00 87.12 158 ASN A C 1
ATOM 1153 O O . ASN A 1 158 ? 11.817 4.099 -4.020 1.00 87.12 158 ASN A O 1
ATOM 1157 N N . ILE A 1 159 ? 10.149 2.597 -4.091 1.00 84.25 159 ILE A N 1
ATOM 1158 C CA . ILE A 1 159 ? 10.941 1.533 -4.718 1.00 84.25 159 ILE A CA 1
ATOM 1159 C C . ILE A 1 159 ? 11.336 1.915 -6.144 1.00 84.25 159 ILE A C 1
ATOM 1161 O O . ILE A 1 159 ? 12.487 1.736 -6.530 1.00 84.25 159 ILE A O 1
ATOM 1165 N N . VAL A 1 160 ? 10.403 2.478 -6.919 1.00 83.81 160 VAL A N 1
ATOM 1166 C CA . VAL A 1 160 ? 10.678 2.948 -8.283 1.00 83.81 160 VAL A CA 1
ATOM 1167 C C . VAL A 1 160 ? 11.718 4.066 -8.265 1.00 83.81 160 VAL A C 1
ATOM 1169 O O . VAL A 1 160 ? 12.654 4.032 -9.054 1.00 83.81 160 VAL A O 1
ATOM 1172 N N . VAL A 1 161 ? 11.638 5.027 -7.348 1.00 86.75 161 VAL A N 1
ATOM 1173 C CA . VAL A 1 161 ? 12.669 6.072 -7.245 1.00 86.75 161 VAL A CA 1
ATOM 1174 C C . VAL A 1 161 ? 14.027 5.462 -6.885 1.00 86.75 161 VAL A C 1
ATOM 1176 O O . VAL A 1 161 ? 15.013 5.734 -7.568 1.00 86.75 161 VAL A O 1
ATOM 1179 N N . SER A 1 162 ? 14.071 4.574 -5.887 1.00 86.31 162 SER A N 1
ATOM 1180 C CA . SER A 1 162 ? 15.304 3.883 -5.484 1.00 86.31 162 SER A CA 1
ATOM 1181 C C . SER A 1 162 ? 15.919 3.056 -6.619 1.00 86.31 162 SER A C 1
ATOM 1183 O O . SER A 1 162 ? 17.135 3.060 -6.795 1.00 86.31 162 SER A O 1
ATOM 1185 N N . SER A 1 163 ? 15.084 2.446 -7.468 1.00 80.81 163 SER A N 1
ATOM 1186 C CA . SER A 1 163 ? 15.517 1.698 -8.658 1.00 80.81 163 SER A CA 1
ATOM 1187 C C . SER A 1 163 ? 16.221 2.536 -9.715 1.00 80.81 163 SER A C 1
ATOM 1189 O O . SER A 1 163 ? 17.058 2.038 -10.471 1.00 80.81 163 SER A O 1
ATOM 1191 N N . LEU A 1 164 ? 15.849 3.812 -9.809 1.00 84.62 164 LEU A N 1
ATOM 1192 C CA . LEU A 1 164 ? 16.314 4.696 -10.866 1.00 84.62 164 LEU A CA 1
ATOM 1193 C C . LEU A 1 164 ? 17.618 5.398 -10.486 1.00 84.62 164 LEU A C 1
ATOM 1195 O O . LEU A 1 164 ? 18.395 5.719 -11.382 1.00 84.62 164 LEU A O 1
ATOM 1199 N N . LEU A 1 165 ? 17.892 5.592 -9.192 1.00 86.75 165 LEU A N 1
ATOM 1200 C CA . LEU A 1 165 ? 19.084 6.294 -8.694 1.00 86.75 165 LEU A CA 1
ATOM 1201 C C . LEU A 1 165 ? 20.416 5.724 -9.221 1.00 86.75 165 LEU A C 1
ATOM 1203 O O . LEU A 1 165 ? 21.216 6.519 -9.728 1.00 86.75 165 LEU A O 1
ATOM 1207 N N . PRO A 1 166 ? 20.644 4.391 -9.252 1.00 84.62 166 PRO A N 1
ATOM 1208 C CA . PRO A 1 166 ? 21.871 3.820 -9.814 1.00 84.62 166 PRO A CA 1
ATOM 1209 C C . PRO A 1 166 ? 22.126 4.193 -11.274 1.00 84.62 166 PRO A C 1
ATOM 1211 O O . PRO A 1 166 ? 23.276 4.277 -11.700 1.00 84.62 166 PRO A O 1
ATOM 1214 N N . ARG A 1 167 ? 21.071 4.470 -12.053 1.00 83.50 167 ARG A N 1
ATOM 1215 C CA . ARG A 1 167 ? 21.200 4.886 -13.461 1.00 83.50 167 ARG A CA 1
ATOM 1216 C C . ARG A 1 167 ? 21.771 6.297 -13.609 1.00 83.50 167 ARG A C 1
ATOM 1218 O O . ARG A 1 167 ? 22.276 6.629 -14.676 1.00 83.50 167 ARG A O 1
ATOM 1225 N N . PHE A 1 168 ? 21.714 7.101 -12.550 1.00 87.44 168 PHE A N 1
ATOM 1226 C CA . PHE A 1 168 ? 22.294 8.442 -12.474 1.00 87.44 168 PHE A CA 1
ATOM 1227 C C . PHE A 1 168 ? 23.617 8.474 -11.689 1.00 87.44 168 PHE A C 1
ATOM 1229 O O . PHE A 1 168 ? 24.124 9.554 -11.404 1.00 87.44 168 PHE A O 1
ATOM 1236 N N . GLY A 1 169 ? 24.183 7.311 -11.339 1.00 87.88 169 GLY A N 1
ATOM 1237 C CA . GLY A 1 169 ? 25.409 7.217 -10.538 1.00 87.88 169 GLY A CA 1
ATOM 1238 C C . GLY A 1 169 ? 25.207 7.507 -9.048 1.00 87.88 169 GLY A C 1
ATOM 1239 O O . GLY A 1 169 ? 26.180 7.779 -8.351 1.00 87.88 169 GLY A O 1
ATOM 1240 N N . LEU A 1 170 ? 23.961 7.469 -8.567 1.00 90.19 170 LEU A N 1
ATOM 1241 C CA . LEU A 1 170 ? 23.610 7.644 -7.158 1.00 90.19 170 LEU A CA 1
ATOM 1242 C C . LEU A 1 170 ? 23.338 6.285 -6.506 1.00 90.19 170 LEU A C 1
ATOM 1244 O O . LEU A 1 170 ? 22.898 5.344 -7.167 1.00 90.19 170 LEU A O 1
ATOM 1248 N N . GLU A 1 171 ? 23.582 6.177 -5.203 1.00 87.00 171 GLU A N 1
ATOM 1249 C CA . GLU A 1 171 ? 23.256 4.959 -4.462 1.00 87.00 171 GLU A CA 1
ATOM 1250 C C . GLU A 1 171 ? 21.730 4.779 -4.331 1.00 87.00 171 GLU A C 1
ATOM 1252 O O . GLU A 1 171 ? 20.993 5.770 -4.284 1.00 87.00 171 GLU A O 1
ATOM 1257 N N . PRO A 1 172 ? 21.223 3.530 -4.295 1.00 84.31 172 PRO A N 1
ATOM 1258 C CA . PRO A 1 172 ? 19.822 3.268 -3.982 1.00 84.31 172 PRO A CA 1
ATOM 1259 C C . PRO A 1 172 ? 19.444 3.835 -2.611 1.00 84.31 172 PRO A C 1
ATOM 1261 O O . PRO A 1 172 ? 20.236 3.783 -1.673 1.00 84.31 172 PRO A O 1
ATOM 1264 N N . VAL A 1 173 ? 18.195 4.283 -2.472 1.00 85.81 173 VAL A N 1
ATOM 1265 C CA . VAL A 1 173 ? 17.657 4.749 -1.186 1.00 85.81 173 VAL A CA 1
ATOM 1266 C C . VAL A 1 173 ? 17.671 3.603 -0.176 1.00 85.81 173 VAL A C 1
ATOM 1268 O O . VAL A 1 173 ? 17.145 2.521 -0.456 1.00 85.81 173 VAL A O 1
ATOM 1271 N N . GLY A 1 174 ? 18.216 3.848 1.013 1.00 85.38 174 GLY A N 1
ATOM 1272 C CA . GLY A 1 174 ? 18.201 2.900 2.122 1.00 85.38 174 GLY A CA 1
ATOM 1273 C C . GLY A 1 174 ? 16.797 2.679 2.701 1.00 85.38 174 GLY A C 1
ATOM 1274 O O . GLY A 1 174 ? 15.935 3.554 2.655 1.00 85.38 174 GLY A O 1
ATOM 1275 N N . MET A 1 175 ? 16.571 1.516 3.329 1.00 83.88 175 MET A N 1
ATOM 1276 C CA . MET A 1 175 ? 15.265 1.110 3.892 1.00 83.88 175 MET A CA 1
ATOM 1277 C C . MET A 1 175 ? 14.580 2.211 4.722 1.00 83.88 175 MET A C 1
ATOM 1279 O O . MET A 1 175 ? 13.376 2.439 4.587 1.00 83.88 175 MET A O 1
ATOM 1283 N N . PHE A 1 176 ? 15.358 2.883 5.574 1.00 90.69 176 PHE A N 1
ATOM 1284 C CA . PHE A 1 176 ? 14.876 3.880 6.529 1.00 90.69 176 PHE A CA 1
ATOM 1285 C C . PHE A 1 176 ? 15.342 5.303 6.219 1.00 90.69 176 PHE A C 1
ATOM 1287 O O . PHE A 1 176 ? 15.126 6.200 7.031 1.00 90.69 176 PHE A O 1
ATOM 1294 N N . GLU A 1 177 ? 15.944 5.539 5.059 1.00 89.88 177 GLU A N 1
ATOM 1295 C CA . GLU A 1 177 ? 16.478 6.856 4.702 1.00 89.88 177 GLU A CA 1
ATOM 1296 C C . GLU A 1 177 ? 15.364 7.901 4.524 1.00 89.88 177 GLU A C 1
ATOM 1298 O O . GLU A 1 177 ? 15.511 9.054 4.919 1.00 89.88 177 GLU A O 1
ATOM 1303 N N . VAL A 1 178 ? 14.193 7.472 4.045 1.00 89.62 178 VAL A N 1
ATOM 1304 C CA . VAL A 1 178 ? 12.983 8.308 3.924 1.00 89.62 178 VAL A CA 1
ATOM 1305 C C . VAL A 1 178 ? 12.215 8.478 5.240 1.00 89.62 178 VAL A C 1
ATOM 1307 O O . VAL A 1 178 ? 11.327 9.330 5.330 1.00 89.62 178 VAL A O 1
ATOM 1310 N N . THR A 1 179 ? 12.560 7.712 6.283 1.00 92.56 179 THR A N 1
ATOM 1311 C CA . THR A 1 179 ? 11.835 7.700 7.567 1.00 92.56 179 THR A CA 1
ATOM 1312 C C . THR A 1 179 ? 11.713 9.069 8.214 1.00 92.56 179 THR A C 1
ATOM 1314 O O . THR A 1 179 ? 10.622 9.362 8.687 1.00 92.56 179 THR A O 1
ATOM 1317 N N . PRO A 1 180 ? 12.743 9.939 8.260 1.00 93.00 180 PRO A N 1
ATOM 1318 C CA . PRO A 1 180 ? 12.609 11.235 8.921 1.00 93.00 180 PRO A CA 1
ATOM 1319 C C . PRO A 1 180 ? 11.494 12.089 8.305 1.00 93.00 180 PRO A C 1
ATOM 1321 O O . PRO A 1 180 ? 10.670 12.654 9.023 1.00 93.00 180 PRO A O 1
ATOM 1324 N N . VAL A 1 181 ? 11.418 12.123 6.971 1.00 92.38 181 VAL A N 1
ATOM 1325 C CA . VAL A 1 181 ? 10.385 12.870 6.240 1.00 92.38 181 VAL A CA 1
ATOM 1326 C C . VAL A 1 181 ? 9.028 12.184 6.376 1.00 92.38 181 VAL A C 1
ATOM 1328 O O . VAL A 1 181 ? 8.033 12.836 6.693 1.00 92.38 181 VAL A O 1
ATOM 1331 N N . GLY A 1 182 ? 8.978 10.862 6.201 1.00 91.44 182 GLY A N 1
ATOM 1332 C CA . GLY A 1 182 ? 7.739 10.102 6.348 1.00 91.44 182 GLY A CA 1
ATOM 1333 C C . GLY A 1 182 ? 7.169 10.177 7.765 1.00 91.44 182 GLY A C 1
ATOM 1334 O O . GLY A 1 182 ? 5.965 10.315 7.937 1.00 91.44 182 GLY A O 1
ATOM 1335 N N . LEU A 1 183 ? 8.015 10.165 8.795 1.00 93.50 183 LEU A N 1
ATOM 1336 C CA . LEU A 1 183 ? 7.603 10.288 10.191 1.00 93.50 183 LEU A CA 1
ATOM 1337 C C . LEU A 1 183 ? 7.026 11.676 10.482 1.00 93.50 183 LEU A C 1
ATOM 1339 O O . LEU A 1 183 ? 6.017 11.769 11.175 1.00 93.50 183 LEU A O 1
ATOM 1343 N N . LEU A 1 184 ? 7.602 12.745 9.922 1.00 94.50 184 LEU A N 1
ATOM 1344 C CA . LEU A 1 184 ? 7.016 14.086 10.010 1.00 94.50 184 LEU A CA 1
ATOM 1345 C C . LEU A 1 184 ? 5.623 14.130 9.371 1.00 94.50 184 LEU A C 1
ATOM 1347 O O . LEU A 1 184 ? 4.687 14.650 9.981 1.00 94.50 184 LEU A O 1
ATOM 1351 N N . LEU A 1 185 ? 5.460 13.535 8.184 1.00 93.38 185 LEU A N 1
ATOM 1352 C CA . LEU A 1 185 ? 4.160 13.429 7.512 1.00 93.38 185 LEU A CA 1
ATOM 1353 C C . LEU A 1 185 ? 3.165 12.587 8.314 1.00 93.38 185 LEU A C 1
ATOM 1355 O O . LEU A 1 185 ? 1.996 12.962 8.435 1.00 93.38 185 LEU A O 1
ATOM 1359 N N . LEU A 1 186 ? 3.615 11.478 8.898 1.00 93.25 186 LEU A N 1
ATOM 1360 C CA . LEU A 1 186 ? 2.788 10.614 9.729 1.00 93.25 186 LEU A CA 1
ATOM 1361 C C . LEU A 1 186 ? 2.335 11.346 10.992 1.00 93.25 186 LEU A C 1
ATOM 1363 O O . LEU A 1 186 ? 1.142 11.362 11.284 1.00 93.25 186 LEU A O 1
ATOM 1367 N N . ILE A 1 187 ? 3.247 12.008 11.706 1.00 94.19 187 ILE A N 1
ATOM 1368 C CA . ILE A 1 187 ? 2.924 12.805 12.895 1.00 94.19 187 ILE A CA 1
ATOM 1369 C C . ILE A 1 187 ? 1.948 13.926 12.533 1.00 94.19 187 ILE A C 1
ATOM 1371 O O . ILE A 1 187 ? 0.950 14.099 13.230 1.00 94.19 187 ILE A O 1
ATOM 1375 N N . ALA A 1 188 ? 2.179 14.649 11.433 1.00 94.06 188 ALA A N 1
ATOM 1376 C CA . ALA A 1 188 ? 1.272 15.694 10.963 1.00 94.06 188 ALA A CA 1
ATOM 1377 C C . ALA A 1 188 ? -0.122 15.133 10.636 1.00 94.06 188 ALA A C 1
ATOM 1379 O O . ALA A 1 188 ? -1.132 15.708 11.041 1.00 94.06 188 ALA A O 1
ATOM 1380 N N . THR A 1 189 ? -0.184 13.975 9.974 1.00 93.31 189 THR A N 1
ATOM 1381 C CA . THR A 1 189 ? -1.439 13.288 9.634 1.00 93.31 189 THR A CA 1
ATOM 1382 C C . THR A 1 189 ? -2.184 12.843 10.889 1.00 93.31 189 THR A C 1
ATOM 1384 O O . THR A 1 189 ? -3.378 13.109 11.021 1.00 93.31 189 THR A O 1
ATOM 1387 N N . VAL A 1 190 ? -1.488 12.222 11.847 1.00 92.00 190 VAL A N 1
ATOM 1388 C CA . VAL A 1 190 ? -2.047 11.802 13.141 1.00 92.00 190 VAL A CA 1
ATOM 1389 C C . VAL A 1 190 ? -2.551 13.016 13.919 1.00 92.00 190 VAL A C 1
ATOM 1391 O O . VAL A 1 190 ? -3.691 13.009 14.379 1.00 92.00 190 VAL A O 1
ATOM 1394 N N . ALA A 1 191 ? -1.749 14.076 14.034 1.00 91.81 191 ALA A N 1
ATOM 1395 C CA . ALA A 1 191 ? -2.116 15.295 14.750 1.00 91.81 191 ALA A CA 1
ATOM 1396 C C . ALA A 1 191 ? -3.332 15.983 14.117 1.00 91.81 191 ALA A C 1
ATOM 1398 O O . ALA A 1 191 ? -4.259 16.385 14.823 1.00 91.81 191 ALA A O 1
ATOM 1399 N N . PHE A 1 192 ? -3.373 16.063 12.785 1.00 91.56 192 PHE A N 1
ATOM 1400 C CA . PHE A 1 192 ? -4.496 16.639 12.057 1.00 91.56 192 PHE A CA 1
ATOM 1401 C C . PHE A 1 192 ? -5.767 15.796 12.224 1.00 91.56 192 PHE A C 1
ATOM 1403 O O . PHE A 1 192 ? -6.812 16.336 12.584 1.00 91.56 192 PHE A O 1
ATOM 1410 N N . MET A 1 193 ? -5.685 14.474 12.044 1.00 90.31 193 MET A N 1
ATOM 1411 C CA . MET A 1 193 ? -6.823 13.556 12.184 1.00 90.31 193 MET A CA 1
ATOM 1412 C C . MET A 1 193 ? -7.327 13.442 13.628 1.00 90.31 193 MET A C 1
ATOM 1414 O O . MET A 1 193 ? -8.524 13.239 13.839 1.00 90.31 193 MET A O 1
ATOM 1418 N N . TYR A 1 194 ? -6.446 13.586 14.621 1.00 86.94 194 TYR A N 1
ATOM 1419 C CA . TYR A 1 194 ? -6.809 13.599 16.039 1.00 86.94 194 TYR A CA 1
ATOM 1420 C C . TYR A 1 194 ? -7.407 14.938 16.484 1.00 86.94 194 TYR A C 1
ATOM 1422 O O . TYR A 1 194 ? -8.359 14.960 17.263 1.00 86.94 194 TYR A O 1
ATOM 1430 N N . GLY A 1 195 ? -6.881 16.052 15.973 1.00 86.31 195 GLY A N 1
ATOM 1431 C CA . GLY A 1 195 ? -7.333 17.400 16.298 1.00 86.31 195 GLY A CA 1
ATOM 1432 C C . GLY A 1 195 ? -8.438 17.903 15.357 1.00 86.31 195 GLY A C 1
ATOM 1433 O O . GLY A 1 195 ? -9.581 17.444 15.458 1.00 86.31 195 GLY A O 1
ATOM 1434 N N . PRO A 1 196 ? -8.145 18.875 14.472 1.00 83.50 196 PRO A N 1
ATOM 1435 C CA . PRO A 1 196 ? -9.153 19.578 13.669 1.00 83.50 196 PRO A CA 1
ATOM 1436 C C . PRO A 1 196 ? -9.868 18.679 12.652 1.00 83.50 196 PRO A C 1
ATOM 1438 O O . PRO A 1 196 ? -11.072 18.830 12.441 1.00 83.50 196 PRO A O 1
ATOM 1441 N N . GLY A 1 197 ? -9.163 17.705 12.074 1.00 80.31 197 GLY A N 1
ATOM 1442 C CA . GLY A 1 197 ? -9.707 16.756 11.108 1.00 80.31 197 GLY A CA 1
ATOM 1443 C C . GLY A 1 197 ? -10.892 15.978 11.670 1.00 80.31 197 GLY A C 1
ATOM 1444 O O . GLY A 1 197 ? -11.899 15.833 10.986 1.00 80.31 197 GLY A O 1
ATOM 1445 N N . SER A 1 198 ? -10.852 15.597 12.953 1.00 80.06 198 SER A N 1
ATOM 1446 C CA . SER A 1 198 ? -11.952 14.874 13.611 1.00 80.06 198 SER A CA 1
ATOM 1447 C C . SER A 1 198 ? -13.304 15.610 13.572 1.00 80.06 198 SER A C 1
ATOM 1449 O O . SER A 1 198 ? -14.355 14.966 13.625 1.00 80.06 198 SER A O 1
ATOM 1451 N N . ARG A 1 199 ? -13.289 16.948 13.459 1.00 80.62 199 ARG A N 1
ATOM 1452 C CA . ARG A 1 199 ? -14.490 17.799 13.366 1.00 80.62 199 ARG A CA 1
ATOM 1453 C C . ARG A 1 199 ? -14.962 18.022 11.931 1.00 80.62 199 ARG A C 1
ATOM 1455 O O . ARG A 1 199 ? -16.145 18.266 11.730 1.00 80.62 199 ARG A O 1
ATOM 1462 N N . LEU A 1 200 ? -14.049 17.944 10.964 1.00 85.81 200 LEU A N 1
ATOM 1463 C CA . LEU A 1 200 ? -14.325 18.109 9.532 1.00 85.81 200 LEU A CA 1
ATOM 1464 C C . LEU A 1 200 ? -14.872 16.825 8.893 1.00 85.81 200 LEU A C 1
ATOM 1466 O O . LEU A 1 200 ? -15.451 16.871 7.810 1.00 85.81 200 LEU A O 1
ATOM 1470 N N . LEU A 1 201 ? -14.682 15.676 9.551 1.00 84.19 201 LEU A N 1
ATOM 1471 C CA . LEU A 1 201 ? -15.133 14.389 9.034 1.00 84.19 201 LEU A CA 1
ATOM 1472 C C . LEU A 1 201 ? -16.670 14.324 8.936 1.00 84.19 201 LEU A C 1
ATOM 1474 O O . LEU A 1 201 ? -17.360 14.660 9.907 1.00 84.19 201 LEU A O 1
ATOM 1478 N N . PRO A 1 202 ? -17.218 13.833 7.806 1.00 78.00 202 PRO A N 1
ATOM 1479 C CA . PRO A 1 202 ? -18.657 13.721 7.611 1.00 78.00 202 PRO A CA 1
ATOM 1480 C C . PRO A 1 202 ? -19.324 12.867 8.697 1.00 78.00 202 PRO A C 1
ATOM 1482 O O . PRO A 1 202 ? -18.905 11.742 8.965 1.00 78.00 202 PRO A O 1
ATOM 1485 N N . ASN A 1 203 ? -20.412 13.386 9.272 1.00 70.00 203 ASN A N 1
ATOM 1486 C CA . ASN A 1 203 ? -21.270 12.695 10.245 1.00 70.00 203 ASN A CA 1
ATOM 1487 C C . ASN A 1 203 ? -22.557 12.148 9.619 1.00 70.00 203 ASN A C 1
ATOM 1489 O O . ASN A 1 203 ? -23.630 12.213 10.214 1.00 70.00 203 ASN A O 1
ATOM 1493 N N . GLY A 1 204 ? -22.459 11.623 8.399 1.00 63.94 204 GLY A N 1
ATOM 1494 C CA . GLY A 1 204 ? -23.590 10.999 7.718 1.00 63.94 204 GLY A CA 1
ATOM 1495 C C . GLY A 1 204 ? -23.809 9.553 8.163 1.00 63.94 204 GLY A C 1
ATOM 1496 O O . GLY A 1 204 ? -22.866 8.869 8.574 1.00 63.94 204 GLY A O 1
ATOM 1497 N N . LYS A 1 205 ? -25.048 9.065 8.032 1.00 55.84 205 LYS A N 1
ATOM 1498 C CA . LYS A 1 205 ? -25.307 7.622 7.958 1.00 55.84 205 LYS A CA 1
ATOM 1499 C C . LYS A 1 205 ? -24.631 7.132 6.682 1.00 55.84 205 LYS A C 1
ATOM 1501 O O . LYS A 1 205 ? -25.090 7.445 5.590 1.00 55.84 205 LYS A O 1
ATOM 1506 N N . THR A 1 206 ? -23.491 6.467 6.818 1.00 54.44 206 THR A N 1
ATOM 1507 C CA . THR A 1 206 ? -22.844 5.841 5.671 1.00 54.44 206 THR A CA 1
ATOM 1508 C C . THR A 1 206 ? -23.762 4.737 5.158 1.00 54.44 206 THR A C 1
ATOM 1510 O O . THR A 1 206 ? -24.339 3.995 5.952 1.00 54.44 206 THR A O 1
ATOM 1513 N N . ASP A 1 207 ? -23.939 4.703 3.842 1.00 53.16 207 ASP A N 1
ATOM 1514 C CA . ASP A 1 207 ? -24.918 3.872 3.158 1.00 53.16 207 ASP A CA 1
ATOM 1515 C C . ASP A 1 207 ? -24.805 2.398 3.568 1.00 53.16 207 ASP A C 1
ATOM 1517 O O . ASP A 1 207 ? -23.712 1.823 3.574 1.00 53.16 207 ASP A O 1
ATOM 1521 N N . SER A 1 208 ? -25.951 1.776 3.851 1.00 54.56 208 SER A N 1
ATOM 1522 C CA . SER A 1 208 ? -26.083 0.333 4.124 1.00 54.56 208 SER A CA 1
ATOM 1523 C C . SER A 1 208 ? -25.449 -0.565 3.041 1.00 54.56 208 SER A C 1
ATOM 1525 O O . SER A 1 208 ? -25.148 -1.732 3.287 1.00 54.56 208 SER A O 1
ATOM 1527 N N . GLY A 1 209 ? -25.158 -0.002 1.863 1.00 57.91 209 GLY A N 1
ATOM 1528 C CA . GLY A 1 209 ? -24.456 -0.661 0.768 1.00 57.91 209 GLY A CA 1
ATOM 1529 C C . GLY A 1 209 ? -22.961 -0.919 0.989 1.00 57.91 209 GLY A C 1
ATOM 1530 O O . GLY A 1 209 ? -22.429 -1.804 0.325 1.00 57.91 209 GLY A O 1
ATOM 1531 N N . LEU A 1 210 ? -22.251 -0.230 1.898 1.00 62.50 210 LEU A N 1
ATOM 1532 C CA . LEU A 1 210 ? -20.828 -0.546 2.142 1.00 62.50 210 LEU A CA 1
ATOM 1533 C C . LEU A 1 210 ? -20.653 -1.932 2.770 1.00 62.50 210 LEU A C 1
ATOM 1535 O O . LEU A 1 210 ? -19.763 -2.679 2.372 1.00 62.50 210 LEU A O 1
ATOM 1539 N N . GLU A 1 211 ? -21.521 -2.301 3.710 1.00 60.97 211 GLU A N 1
ATOM 1540 C CA . GLU A 1 211 ? -21.498 -3.629 4.329 1.00 60.97 211 GLU A CA 1
ATOM 1541 C C . GLU A 1 211 ? -21.805 -4.716 3.294 1.00 60.97 211 GLU A C 1
ATOM 1543 O O . GLU A 1 211 ? -21.130 -5.740 3.261 1.00 60.97 211 GLU A O 1
ATOM 1548 N N . GLN A 1 212 ? -22.753 -4.470 2.386 1.00 59.81 212 GLN A N 1
ATOM 1549 C CA . GLN A 1 212 ? -23.079 -5.395 1.300 1.00 59.81 212 GLN A CA 1
ATOM 1550 C C . GLN A 1 212 ? -21.948 -5.502 0.263 1.00 59.81 212 GLN A C 1
ATOM 1552 O O . GLN A 1 212 ? -21.606 -6.602 -0.162 1.00 59.81 212 GLN A O 1
ATOM 1557 N N . ARG A 1 213 ? -21.316 -4.377 -0.101 1.00 62.56 213 ARG A N 1
ATOM 1558 C CA . ARG A 1 213 ? -20.219 -4.311 -1.083 1.00 62.56 213 ARG A CA 1
ATOM 1559 C C . ARG A 1 213 ? -18.936 -4.981 -0.594 1.00 62.56 213 ARG A C 1
ATOM 1561 O O . ARG A 1 213 ? -18.204 -5.536 -1.405 1.00 62.56 213 ARG A O 1
ATOM 1568 N N . TYR A 1 214 ? -18.676 -4.941 0.711 1.00 62.00 214 TYR A N 1
ATOM 1569 C CA . TYR A 1 214 ? -17.520 -5.591 1.334 1.00 62.00 214 TYR A CA 1
ATOM 1570 C C . TYR A 1 214 ? -17.857 -6.938 1.996 1.00 62.00 214 TYR A C 1
ATOM 1572 O O . TYR A 1 214 ? -16.999 -7.522 2.652 1.00 62.00 214 TYR A O 1
ATOM 1580 N N . GLY A 1 215 ? -19.081 -7.452 1.821 1.00 56.22 215 GLY A N 1
ATOM 1581 C CA . GLY A 1 215 ? -19.484 -8.775 2.312 1.00 56.22 215 GLY A CA 1
ATOM 1582 C C . GLY A 1 215 ? -19.605 -8.892 3.836 1.00 56.22 215 GLY A C 1
ATOM 1583 O O . GLY A 1 215 ? -19.538 -9.999 4.360 1.00 56.22 215 GLY A O 1
ATOM 1584 N N . ILE A 1 216 ? -19.791 -7.775 4.543 1.00 56.72 216 ILE A N 1
ATOM 1585 C CA . ILE A 1 216 ? -19.927 -7.661 6.011 1.00 56.72 216 ILE A CA 1
ATOM 1586 C C . ILE A 1 216 ? -21.421 -7.694 6.420 1.00 56.72 216 ILE A C 1
ATOM 1588 O O . ILE A 1 216 ? -21.802 -7.347 7.535 1.00 56.72 216 ILE A O 1
ATOM 1592 N N . GLY A 1 217 ? -22.300 -8.124 5.511 1.00 53.66 217 GLY A N 1
ATOM 1593 C CA . GLY A 1 217 ? -23.728 -8.296 5.774 1.00 53.66 217 GLY A CA 1
ATOM 1594 C C . GLY A 1 217 ? -24.042 -9.511 6.655 1.00 53.66 217 GLY A C 1
ATOM 1595 O O . GLY A 1 217 ? -23.271 -10.467 6.742 1.00 53.66 217 GLY A O 1
ATOM 1596 N N . ARG A 1 218 ? -25.221 -9.495 7.291 1.00 53.84 218 ARG A N 1
ATOM 1597 C CA . ARG A 1 218 ? -25.817 -10.685 7.919 1.00 53.84 218 ARG A CA 1
ATOM 1598 C C . ARG A 1 218 ? -26.057 -11.743 6.841 1.00 53.84 218 ARG A C 1
ATOM 1600 O O . ARG A 1 218 ? -26.950 -11.579 6.014 1.00 53.84 218 ARG A O 1
ATOM 1607 N N . TYR A 1 219 ? -25.288 -12.825 6.864 1.00 55.88 219 TYR A N 1
ATOM 1608 C CA . TYR A 1 219 ? -25.611 -14.010 6.078 1.00 55.88 219 TYR A CA 1
ATOM 1609 C C . TYR A 1 219 ? -26.702 -14.790 6.808 1.00 55.88 219 TYR A C 1
ATOM 1611 O O . TYR A 1 219 ? -26.510 -15.236 7.938 1.00 55.88 219 TYR A O 1
ATOM 1619 N N . LEU A 1 220 ? -27.855 -14.943 6.160 1.00 57.34 220 LEU A N 1
ATOM 1620 C CA . LEU A 1 220 ? -28.825 -15.964 6.532 1.00 57.34 220 LEU A CA 1
ATOM 1621 C C . LEU A 1 220 ? -28.297 -17.290 5.991 1.00 57.34 220 LEU A C 1
ATOM 1623 O O . LEU A 1 220 ? -28.243 -17.502 4.782 1.00 57.34 220 LEU A O 1
ATOM 1627 N N . LEU A 1 221 ? -27.836 -18.139 6.901 1.00 64.38 221 LEU A N 1
ATOM 1628 C CA . LEU A 1 221 ? -27.368 -19.482 6.593 1.00 64.38 221 LEU A CA 1
ATOM 1629 C C . LEU A 1 221 ? -28.465 -20.461 6.978 1.00 64.38 221 LEU A C 1
ATOM 1631 O O . LEU A 1 221 ? -28.933 -20.451 8.117 1.00 64.38 221 LEU A O 1
ATOM 1635 N N . ASP A 1 222 ? -28.853 -21.308 6.032 1.00 73.44 222 ASP A N 1
ATOM 1636 C CA . ASP A 1 222 ? -29.800 -22.378 6.302 1.00 73.44 222 ASP A CA 1
ATOM 1637 C C . ASP A 1 222 ? -29.026 -23.614 6.775 1.00 73.44 222 ASP A C 1
ATOM 1639 O O . ASP A 1 222 ? -28.216 -24.190 6.042 1.00 73.44 222 ASP A O 1
ATOM 1643 N N . VAL A 1 223 ? -29.209 -23.986 8.042 1.00 76.88 223 VAL A N 1
ATOM 1644 C CA . VAL A 1 223 ? -28.442 -25.057 8.688 1.00 76.88 223 VAL A CA 1
ATOM 1645 C C . VAL A 1 223 ? -29.340 -26.272 8.872 1.00 76.88 223 VAL A C 1
ATOM 1647 O O . VAL A 1 223 ? -30.193 -26.314 9.756 1.00 76.88 223 VAL A O 1
ATOM 1650 N N . THR A 1 224 ? -29.123 -27.303 8.054 1.00 81.38 224 THR A N 1
ATOM 1651 C CA . THR A 1 224 ? -29.852 -28.572 8.182 1.00 81.38 224 THR A CA 1
ATOM 1652 C C . THR A 1 224 ? -29.164 -29.494 9.190 1.00 81.38 224 THR A C 1
ATOM 1654 O O . THR A 1 224 ? -28.057 -29.987 8.956 1.00 81.38 224 THR A O 1
ATOM 1657 N N . LEU A 1 225 ? -29.835 -29.773 10.309 1.00 80.62 225 LEU A N 1
ATOM 1658 C CA . LEU A 1 225 ? -29.380 -30.766 11.285 1.00 80.62 225 LEU A CA 1
ATOM 1659 C C . LEU A 1 225 ? -29.547 -32.183 10.722 1.00 80.62 225 LEU A C 1
ATOM 1661 O O . LEU A 1 225 ? -30.658 -32.621 10.428 1.00 80.62 225 LEU A O 1
ATOM 1665 N N . ARG A 1 226 ? -28.442 -32.926 10.606 1.00 78.38 226 ARG A N 1
ATOM 1666 C CA . ARG A 1 226 ? -28.480 -34.341 10.207 1.00 78.38 226 ARG A CA 1
ATOM 1667 C C . ARG A 1 226 ? -28.989 -35.237 11.351 1.00 78.38 226 ARG A C 1
ATOM 1669 O O . ARG A 1 226 ? -28.783 -34.894 12.526 1.00 78.38 226 ARG A O 1
ATOM 1676 N N . PRO A 1 227 ? -29.594 -36.400 11.033 1.00 71.88 227 PRO A N 1
ATOM 1677 C CA . PRO A 1 227 ? -29.940 -37.414 12.030 1.00 71.88 227 PRO A CA 1
ATOM 1678 C C . PRO A 1 227 ? -28.695 -37.813 12.838 1.00 71.88 227 PRO A C 1
ATOM 1680 O O . PRO A 1 227 ? -27.655 -38.108 12.255 1.00 71.88 227 PRO A O 1
ATOM 1683 N N . GLY A 1 228 ? -28.776 -37.771 14.172 1.00 73.88 228 GLY A N 1
ATOM 1684 C CA . GLY A 1 228 ? -27.650 -38.074 15.072 1.00 73.88 228 GLY A CA 1
ATOM 1685 C C . GLY A 1 228 ? -26.750 -36.886 15.446 1.00 73.88 228 GLY A C 1
ATOM 1686 O O . GLY A 1 228 ? -25.753 -37.072 16.141 1.00 73.88 228 GLY A O 1
ATOM 1687 N N . SER A 1 229 ? -27.074 -35.659 15.023 1.00 78.50 229 SER A N 1
ATOM 1688 C CA . SER A 1 229 ? -26.338 -34.472 15.481 1.00 78.50 229 SER A CA 1
ATOM 1689 C C . SER A 1 229 ? -26.558 -34.204 16.979 1.00 78.50 229 SER A C 1
ATOM 1691 O O . SER A 1 229 ? -27.646 -34.412 17.510 1.00 78.50 229 SER A O 1
ATOM 1693 N N . ARG A 1 230 ? -25.530 -33.687 17.669 1.00 76.25 230 ARG A N 1
ATOM 1694 C CA . ARG A 1 230 ? -25.554 -33.392 19.124 1.00 76.25 230 ARG A CA 1
ATOM 1695 C C . ARG A 1 230 ? -26.612 -32.365 19.546 1.00 76.25 230 ARG A C 1
ATOM 1697 O O . ARG A 1 230 ? -26.910 -32.240 20.737 1.00 76.25 230 ARG A O 1
ATOM 1704 N N . SER A 1 231 ? -27.132 -31.641 18.562 1.00 75.94 231 SER A N 1
ATOM 1705 C CA . SER A 1 231 ? -28.130 -30.583 18.685 1.00 75.94 231 SER A CA 1
ATOM 1706 C C . SER A 1 231 ? -29.522 -31.032 18.229 1.00 75.94 231 SER A C 1
ATOM 1708 O O . SER A 1 231 ? -30.489 -30.302 18.428 1.00 75.94 231 SER A O 1
ATOM 1710 N N . ALA A 1 232 ? -29.656 -32.222 17.628 1.00 75.88 232 ALA A N 1
ATOM 1711 C CA . ALA A 1 232 ? -30.954 -32.768 17.251 1.00 75.88 232 ALA A CA 1
ATOM 1712 C C . ALA A 1 232 ? -31.761 -33.144 18.502 1.00 75.88 232 ALA A C 1
ATOM 1714 O O . ALA A 1 232 ? -31.270 -33.841 19.387 1.00 75.88 232 ALA A O 1
ATOM 1715 N N . GLY A 1 233 ? -33.014 -32.688 18.560 1.00 72.88 233 GLY A N 1
ATOM 1716 C CA . GLY A 1 233 ? -33.952 -33.023 19.638 1.00 72.88 233 GLY A CA 1
ATOM 1717 C C . GLY A 1 233 ? -33.774 -32.237 20.940 1.00 72.88 233 GLY A C 1
ATOM 1718 O O . GLY A 1 233 ? -34.546 -32.460 21.867 1.00 72.88 233 GLY A O 1
ATOM 1719 N N . LYS A 1 234 ? -32.812 -31.310 21.019 1.00 78.44 234 LYS A N 1
ATOM 1720 C CA . LYS A 1 234 ? -32.631 -30.429 22.182 1.00 78.44 234 LYS A CA 1
ATOM 1721 C C . LYS A 1 234 ? -33.402 -29.114 22.023 1.00 78.44 234 LYS A C 1
ATOM 1723 O O . LYS A 1 234 ? -33.589 -28.666 20.887 1.00 78.44 234 LYS A O 1
ATOM 1728 N N . PRO A 1 235 ? -33.831 -28.479 23.131 1.00 74.88 235 PRO A N 1
ATOM 1729 C CA . PRO A 1 235 ? -34.346 -27.120 23.085 1.00 74.88 235 PRO A CA 1
ATOM 1730 C C . PRO A 1 235 ? -33.289 -26.173 22.516 1.00 74.88 235 PRO A C 1
ATOM 1732 O O . PRO A 1 235 ? -32.089 -26.363 22.721 1.00 74.88 235 PRO A O 1
ATOM 1735 N N . LEU A 1 236 ? -33.745 -25.140 21.805 1.00 72.19 236 LEU A N 1
ATOM 1736 C CA . LEU A 1 236 ? -32.872 -24.180 21.135 1.00 72.19 236 LEU A CA 1
ATOM 1737 C C . LEU A 1 236 ? -31.876 -23.540 22.119 1.00 72.19 236 LEU A C 1
ATOM 1739 O O . LEU A 1 236 ? -30.689 -23.465 21.822 1.00 72.19 236 LEU A O 1
ATOM 1743 N N . SER A 1 237 ? -32.345 -23.193 23.320 1.00 68.69 237 SER A N 1
ATOM 1744 C CA . SER A 1 237 ? -31.563 -22.618 24.423 1.00 68.69 237 SER A CA 1
ATOM 1745 C C . SER A 1 237 ? -30.420 -23.504 24.934 1.00 68.69 237 SER A C 1
ATOM 1747 O O . SER A 1 237 ? -29.434 -22.986 25.445 1.00 68.69 237 SER A O 1
ATOM 1749 N N . GLU A 1 238 ? -30.531 -24.826 24.791 1.00 73.06 238 GLU A N 1
ATOM 1750 C CA . GLU A 1 238 ? -29.552 -25.811 25.279 1.00 73.06 238 GLU A CA 1
ATOM 1751 C C . GLU A 1 238 ? -28.753 -26.459 24.139 1.00 73.06 238 GLU A C 1
ATOM 1753 O O . GLU A 1 238 ? -27.981 -27.404 24.338 1.00 73.06 238 GLU A O 1
ATOM 1758 N N . SER A 1 239 ? -28.950 -25.974 22.913 1.00 77.12 239 SER A N 1
ATOM 1759 C CA . SER A 1 239 ? -28.276 -26.494 21.736 1.00 77.12 239 SER A CA 1
ATOM 1760 C C . SER A 1 239 ? -26.805 -26.056 21.722 1.00 77.12 239 SER A C 1
ATOM 1762 O O . SER A 1 239 ? -26.527 -24.854 21.666 1.00 77.12 239 SER A O 1
ATOM 1764 N N . PRO A 1 240 ? -25.845 -27.001 21.656 1.00 73.88 240 PRO A N 1
ATOM 1765 C CA . PRO A 1 240 ? -24.424 -26.681 21.495 1.00 73.88 240 PRO A CA 1
ATOM 1766 C C . PRO A 1 240 ? -24.146 -25.825 20.256 1.00 73.88 240 PRO A C 1
ATOM 1768 O O . PRO A 1 240 ? -23.182 -25.074 20.224 1.00 73.88 240 PRO A O 1
ATOM 1771 N N . LEU A 1 241 ? -25.021 -25.903 19.247 1.00 76.44 241 LEU A N 1
ATOM 1772 C CA . LEU A 1 241 ? -24.870 -25.180 17.988 1.00 76.44 241 LEU A CA 1
ATOM 1773 C C . LEU A 1 241 ? -24.878 -23.659 18.190 1.00 76.44 241 LEU A C 1
ATOM 1775 O O . LEU A 1 241 ? -24.144 -22.957 17.509 1.00 76.44 241 LEU A O 1
ATOM 1779 N N . ILE A 1 242 ? -25.662 -23.150 19.142 1.00 71.62 242 ILE A N 1
ATOM 1780 C CA . ILE A 1 242 ? -25.746 -21.706 19.411 1.00 71.62 242 ILE A CA 1
ATOM 1781 C C . ILE A 1 242 ? -24.544 -21.245 20.229 1.00 71.62 242 ILE A C 1
ATOM 1783 O O . ILE A 1 242 ? -23.935 -20.227 19.909 1.00 71.62 242 ILE A O 1
ATOM 1787 N N . GLY A 1 243 ? -24.169 -22.024 21.247 1.00 67.06 243 GLY A N 1
ATOM 1788 C CA . GLY A 1 243 ? -23.028 -21.716 22.106 1.00 67.06 243 GLY A CA 1
ATOM 1789 C C . GLY A 1 243 ? -21.676 -21.808 21.392 1.00 67.06 243 GLY A C 1
ATOM 1790 O O . GLY A 1 243 ? -20.808 -20.977 21.638 1.00 67.06 243 GLY A O 1
ATOM 1791 N N . GLU A 1 244 ? -21.492 -22.784 20.497 1.00 72.44 244 GLU A N 1
ATOM 1792 C CA . GLU A 1 244 ? -20.213 -23.019 19.809 1.00 72.44 244 GLU A CA 1
ATOM 1793 C C . GLU A 1 244 ? -20.028 -22.146 18.560 1.00 72.44 244 GLU A C 1
ATOM 1795 O O . GLU A 1 244 ? -18.913 -21.698 18.298 1.00 72.44 244 GLU A O 1
ATOM 1800 N N . LEU A 1 245 ? -21.091 -21.886 17.786 1.00 67.81 245 LEU A N 1
ATOM 1801 C CA . LEU A 1 245 ? -20.993 -21.111 16.538 1.00 67.81 245 LEU A CA 1
ATOM 1802 C C . LEU A 1 245 ? -21.352 -19.628 16.698 1.00 67.81 245 LEU A C 1
ATOM 1804 O O . LEU A 1 245 ? -21.111 -18.859 15.771 1.00 67.81 245 LEU A O 1
ATOM 1808 N N . GLY A 1 246 ? -21.912 -19.211 17.840 1.00 63.81 246 GLY A N 1
ATOM 1809 C CA . GLY A 1 246 ? -22.279 -17.810 18.080 1.00 63.81 246 GLY A CA 1
ATOM 1810 C C . GLY A 1 246 ? -23.272 -17.266 17.048 1.00 63.81 246 GLY A C 1
ATOM 1811 O O . GLY A 1 246 ? -23.142 -16.125 16.606 1.00 63.81 246 GLY A O 1
ATOM 1812 N N . VAL A 1 247 ? -24.216 -18.105 16.614 1.00 72.12 247 VAL A N 1
ATOM 1813 C CA . VAL A 1 247 ? -25.199 -17.788 15.569 1.00 72.12 247 VAL A CA 1
ATOM 1814 C C . VAL A 1 247 ? -26.526 -17.325 16.167 1.00 72.12 247 VAL A C 1
ATOM 1816 O O . VAL A 1 247 ? -27.070 -17.971 17.061 1.00 72.12 247 VAL A O 1
ATOM 1819 N N . ASP A 1 248 ? -27.077 -16.238 15.622 1.00 67.19 248 ASP A N 1
ATOM 1820 C CA . ASP A 1 248 ? -28.436 -15.784 15.926 1.00 67.19 248 ASP A CA 1
ATOM 1821 C C . ASP A 1 248 ? -29.442 -16.567 15.070 1.00 67.19 248 ASP A C 1
ATOM 1823 O O . ASP A 1 248 ? -29.399 -16.531 13.837 1.00 67.19 248 ASP A O 1
ATOM 1827 N N . VAL A 1 249 ? -30.364 -17.281 15.716 1.00 74.88 249 VAL A N 1
ATOM 1828 C CA . VAL A 1 249 ? -31.356 -18.115 15.024 1.00 74.88 249 VAL A CA 1
ATOM 1829 C C . VAL A 1 249 ? -32.549 -17.261 14.608 1.00 74.88 249 VAL A C 1
ATOM 1831 O O . VAL A 1 249 ? -33.293 -16.766 15.447 1.00 74.88 249 VAL A O 1
ATOM 1834 N N . PHE A 1 250 ? -32.738 -17.108 13.296 1.00 69.94 250 PHE A N 1
ATOM 1835 C CA . PHE A 1 250 ? -33.797 -16.264 12.729 1.00 69.94 250 PHE A CA 1
ATOM 1836 C C . PHE A 1 250 ? -35.133 -17.001 12.529 1.00 69.9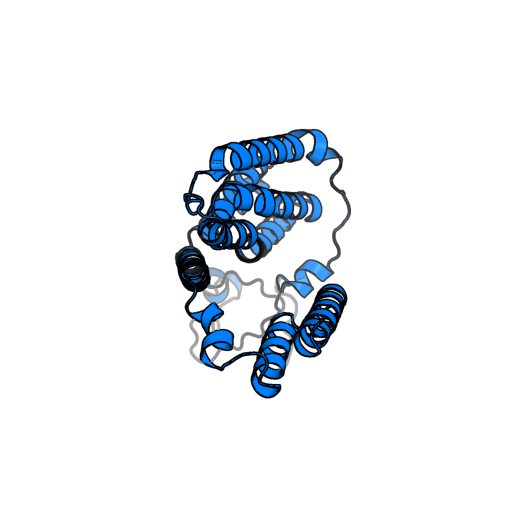4 250 PHE A C 1
ATOM 1838 O O . PHE A 1 250 ? -36.192 -16.381 12.495 1.00 69.94 250 PHE A O 1
ATOM 1845 N N . GLY A 1 251 ? -35.095 -18.327 12.385 1.00 73.31 251 GLY A N 1
ATOM 1846 C CA . GLY A 1 251 ? -36.279 -19.159 12.195 1.00 73.31 251 GLY A CA 1
ATOM 1847 C C . GLY A 1 251 ? -35.931 -20.643 12.182 1.00 73.31 251 GLY A C 1
ATOM 1848 O O . GLY A 1 251 ? -34.821 -21.025 11.818 1.00 73.31 251 GLY A O 1
ATOM 1849 N N . ILE A 1 252 ? -36.880 -21.479 12.600 1.00 79.94 252 ILE A N 1
ATOM 1850 C CA . ILE A 1 252 ? -36.733 -22.937 12.600 1.00 79.94 252 ILE A CA 1
ATOM 1851 C C . ILE A 1 252 ? -37.699 -23.515 11.572 1.00 79.94 252 ILE A C 1
ATOM 1853 O O . ILE A 1 252 ? -38.897 -23.234 11.612 1.00 79.94 252 ILE A O 1
ATOM 1857 N N . PHE A 1 253 ? -37.188 -24.363 10.685 1.00 78.62 253 PHE A N 1
ATOM 1858 C CA . PHE A 1 253 ? -37.994 -25.119 9.734 1.00 78.62 253 PHE A CA 1
ATOM 1859 C C . PHE A 1 253 ? -37.904 -26.608 10.062 1.00 78.62 253 PHE A C 1
ATOM 1861 O O . PHE A 1 253 ? -36.817 -27.158 10.239 1.00 78.62 253 PHE A O 1
ATOM 1868 N N . ARG A 1 254 ? -39.054 -27.278 10.145 1.00 80.12 254 ARG A N 1
ATOM 1869 C CA . ARG A 1 254 ? -39.139 -28.736 10.291 1.00 80.12 254 ARG A CA 1
ATOM 1870 C C . ARG A 1 254 ? -40.028 -29.263 9.177 1.00 80.12 254 ARG A C 1
ATOM 1872 O O . ARG A 1 254 ? -41.174 -28.842 9.071 1.00 80.12 254 ARG A O 1
ATOM 1879 N N . ASN A 1 255 ? -39.496 -30.161 8.348 1.00 77.44 255 ASN A N 1
ATOM 1880 C CA . ASN A 1 255 ? -40.211 -30.779 7.223 1.00 77.44 255 ASN A CA 1
ATOM 1881 C C . ASN A 1 255 ? -40.888 -29.762 6.277 1.00 77.44 255 ASN A C 1
ATOM 1883 O O . ASN A 1 255 ? -42.007 -29.980 5.829 1.00 77.44 255 ASN A O 1
ATOM 1887 N N . GLY A 1 256 ? -40.234 -28.628 6.004 1.00 71.31 256 GLY A N 1
ATOM 1888 C CA . GLY A 1 256 ? -40.766 -27.580 5.121 1.00 71.31 256 GLY A CA 1
ATOM 1889 C C . GLY A 1 256 ? -41.783 -26.631 5.767 1.00 71.31 256 GLY A C 1
ATOM 1890 O O . GLY A 1 256 ? -42.149 -25.633 5.156 1.00 71.31 256 GLY A O 1
ATOM 1891 N N . THR A 1 257 ? -42.196 -26.877 7.013 1.00 73.31 257 THR A N 1
ATOM 1892 C CA . THR A 1 257 ? -43.046 -25.965 7.794 1.00 73.31 257 THR A CA 1
ATOM 1893 C C . THR A 1 257 ? -42.219 -25.089 8.733 1.00 73.31 257 THR A C 1
ATOM 1895 O O . THR A 1 257 ? -41.372 -25.591 9.478 1.00 73.31 257 THR A O 1
ATOM 1898 N N . SER A 1 258 ? -42.464 -23.774 8.697 1.00 72.81 258 SER A N 1
ATOM 1899 C CA . SER A 1 258 ? -41.874 -22.810 9.634 1.00 72.81 258 SER A CA 1
ATOM 1900 C C . SER A 1 258 ? -42.531 -22.947 11.005 1.00 72.81 258 SER A C 1
ATOM 1902 O O . SER A 1 258 ? -43.754 -22.913 11.110 1.00 72.81 258 SER A O 1
ATOM 1904 N N . LEU A 1 259 ? -41.724 -23.095 12.054 1.00 69.31 259 LEU A N 1
ATOM 1905 C CA . LEU A 1 259 ? -42.182 -23.241 13.440 1.00 69.31 259 LEU A CA 1
ATOM 1906 C C . LEU A 1 259 ? -42.398 -21.897 14.166 1.00 69.31 259 LEU A C 1
ATOM 1908 O O . LEU A 1 259 ? -42.663 -21.894 15.363 1.00 69.31 259 LEU A O 1
ATOM 1912 N N . GLY A 1 260 ? -42.353 -20.764 13.456 1.00 60.38 260 GLY A N 1
ATOM 1913 C CA . GLY A 1 260 ? -42.535 -19.434 14.048 1.00 60.38 260 GLY A CA 1
ATOM 1914 C C . GLY A 1 260 ? -41.302 -18.923 14.804 1.00 60.38 260 GLY A C 1
ATOM 1915 O O . GLY A 1 260 ? -40.278 -19.603 14.894 1.00 60.38 260 GLY A O 1
ATOM 1916 N N . TRP A 1 261 ? -41.383 -17.680 15.287 1.00 55.66 261 TRP A N 1
ATOM 1917 C CA . TRP A 1 261 ? -40.282 -17.015 15.992 1.00 55.66 261 TRP A CA 1
ATOM 1918 C C . TRP A 1 261 ? -39.978 -17.721 17.321 1.00 55.66 261 TRP A C 1
ATOM 1920 O O . TRP A 1 261 ? -40.903 -17.915 18.112 1.00 55.66 261 TRP A O 1
ATOM 1930 N N . PRO A 1 262 ? -38.711 -18.069 17.606 1.00 53.75 262 PRO A N 1
ATOM 1931 C CA . PRO A 1 262 ? -38.327 -18.461 18.950 1.00 53.75 262 PRO A CA 1
ATOM 1932 C C . PRO A 1 262 ? -38.388 -17.212 19.840 1.00 53.75 262 PRO A C 1
ATOM 1934 O O . PRO A 1 262 ? -37.616 -16.275 19.647 1.00 53.75 262 PRO A O 1
ATOM 1937 N N . SER A 1 263 ? -39.361 -17.170 20.751 1.00 40.31 263 SER A N 1
ATOM 1938 C CA . SER A 1 263 ? -39.406 -16.219 21.871 1.00 40.31 263 SER A CA 1
ATOM 1939 C C . SER A 1 263 ? -38.398 -16.597 22.945 1.00 40.31 263 SER A C 1
ATOM 1941 O O . SER A 1 263 ? -38.373 -17.808 23.271 1.00 40.31 263 SER A O 1
#

Foldseek 3Di:
DDPLVVVLVVLVVVLVVCVVVVPDPNVVSLVVSLVVCCVVVVDPPCRSCVVCVQVLVVVLVVLVVVQVVVVVVCPLVVLLQVLLVCCQPPVLVSLLSLLVVLLQNLCRHELVSSCLSNVLSLVNSCVNNVAASQLRSVLSNQSSVLSLQQFCSSDPVSSVVQSCQVVVVHHRQDGRNSNVVSVVSSVVSSCCSSPVVSVVGDRDNDDPVVCVVSVVDDDPDDDDDDPPDPQPPDDPVPGVCCVVVVDDDQWDDDPNDTPDDDD

pLDDT: mean 81.38, std 10.48, range [40.31, 96.19]

Secondary structure (DSSP, 8-state):
--HHHHHHHHHHHHHHHHHHHTSS-HHHHHHHHHHHHHHTTSS-HHHHHTTTT-HHHHHHHHHHHHHHHHHHT-HHHHHHHHHHHHHHH-HHHHHHHHHHHHHHHHTTS-HHHHHHHHHHHHHHHHHHTT--THHHHHHHHHHHHHHHTTSSSS-HHHHHHHHHGGGGTPPPPPTTTTHHHHHHHHHHHHHHHHTTHHHHS--S---THHHHHTT-S-------PPTT-TTTTS-GGG-HHHHHH-------EETTEE-----